Protein AF-A0A174CUR4-F1 (afdb_monomer)

Solvent-accessible surface area (backbone atoms only — not comparable to full-atom values): 11529 Å² total; per-residue (Å²): 134,81,95,64,64,69,62,65,41,79,85,44,38,68,89,47,47,47,63,55,50,36,54,51,53,52,52,51,37,71,74,36,79,90,50,56,77,90,72,57,83,62,49,79,46,78,38,72,41,74,39,31,45,38,58,68,86,40,48,37,71,34,89,87,60,47,70,48,83,43,75,80,37,32,32,22,53,50,36,72,61,50,47,52,32,23,57,33,27,45,51,31,48,59,56,48,66,75,31,66,57,51,72,88,35,43,34,48,64,39,41,32,16,47,61,65,68,51,70,76,63,74,51,92,64,92,70,50,74,67,55,49,52,50,50,52,48,52,52,49,63,67,30,69,90,35,59,66,58,51,52,53,60,43,61,33,83,78,33,37,52,83,66,52,77,64,50,35,50,55,49,42,53,37,69,47,44,16,46,37,61,37,33,43,57,46,50,60,35,50,74,73,72,50,67,83,76,76,78,78,80,126

pLDDT: mean 83.62, std 14.94, range [34.47, 97.31]

Radius of gyration: 18.02 Å; Cα contacts (8 Å, |Δi|>4): 266; chains: 1; bounding box: 58×34×45 Å

Nearest PDB structures (foldseek):
  5mal-assembly2_B  TM=4.288E-01  e=9.734E+00  Streptomyces rimosus

Mean predicted aligned error: 7.3 Å

Foldseek 3Di:
DDPDDLLQDLPDALVCVLVVVLVVVVVVCVVVVVDDPVNDQEDEAEEALQQLQADLVLEADDPVLPWDFDLAHIHHSDSVSSVSSSVRSVRNVVSQQPDCDGSRGGYHYWYWLDDVCCVPVVDPDDDDPVSVVVVVVVVCVVCVVPVVVVQVVCPPPQAEDDDASVNLVVVCNPHRNSSGGYIHVNNVCVVVVHHPPPPPPD

Organism: NCBI:txid40520

Secondary structure (DSSP, 8-state):
---S-GGG-TT--HHHHHHHHHHHHHHHHHH-TT--GGG---EEEEEE-TTTTS-GGGEEE-SSSS-EE-SS-EEETTHHHHHHHHHHHHHHHHHHHT-SEETTEEEEEEEESS-HHHHHS---S---HHHHHHHHHHHHHHHHT-HHHHHHHHT-TTTB--S-HHHHHHHHHSTTGGGS--B-HHHHHHHTT---------

Sequence (202 aa):
MLHTDITADENMTVKYIEERIDKEIQKYLLKNPFIVADDILKVIQIIDTDGAFILSSLVWQSENGKTEYFDTHIEAKNKDRLIRRNLSKRKIVYFLYNRETVAGFPYEIYYFSRNMEHVLHDKAEDLTDDEKENLAFDIADQYTDQPEKFLEYLYDDGFHVCGTYKDTWEFIMDGNHSLNRYCNVAVFFEQLGIGLEKSIEN

Structure (mmCIF, N/CA/C/O backbone):
data_AF-A0A174CUR4-F1
#
_entry.id   AF-A0A174CUR4-F1
#
loop_
_atom_site.group_PDB
_atom_site.id
_atom_site.type_symbol
_atom_site.label_atom_id
_atom_site.label_alt_id
_atom_site.label_comp_id
_atom_site.label_asym_id
_atom_site.label_entity_id
_atom_site.label_seq_id
_atom_site.pdbx_PDB_ins_code
_atom_site.Cartn_x
_atom_site.Cartn_y
_atom_site.Cartn_z
_atom_site.occupancy
_atom_site.B_iso_or_equiv
_atom_site.auth_seq_id
_atom_site.auth_comp_id
_atom_site.auth_asym_id
_atom_site.auth_atom_id
_atom_site.pdbx_PDB_model_num
ATOM 1 N N . MET A 1 1 ? 2.775 11.414 11.412 1.00 34.94 1 MET A N 1
ATOM 2 C CA . MET A 1 1 ? 2.880 11.072 9.988 1.00 34.94 1 MET A CA 1
ATOM 3 C C . MET A 1 1 ? 4.101 10.193 9.801 1.00 34.94 1 MET A C 1
ATOM 5 O O . MET A 1 1 ? 5.162 10.545 10.309 1.00 34.94 1 MET A O 1
ATOM 9 N N . LEU A 1 2 ? 3.935 9.024 9.185 1.00 41.75 2 LEU A N 1
ATOM 10 C CA . LEU A 1 2 ? 5.060 8.289 8.614 1.00 41.75 2 LEU A CA 1
ATOM 11 C C . LEU A 1 2 ? 5.359 8.915 7.259 1.00 41.75 2 LEU A C 1
ATOM 13 O O . LEU A 1 2 ? 4.454 9.030 6.446 1.00 41.75 2 LEU A O 1
ATOM 17 N N . HIS A 1 3 ? 6.611 9.288 7.020 1.00 46.06 3 HIS A N 1
ATOM 18 C CA . HIS A 1 3 ? 7.046 9.852 5.739 1.00 46.06 3 HIS A CA 1
ATOM 19 C C . HIS A 1 3 ? 7.533 8.773 4.753 1.00 46.06 3 HIS A C 1
ATOM 21 O O . HIS A 1 3 ? 8.209 9.084 3.780 1.00 46.06 3 HIS A O 1
ATOM 27 N N . THR A 1 4 ? 7.304 7.480 5.024 1.00 58.00 4 THR A N 1
ATOM 28 C CA . THR A 1 4 ? 7.845 6.393 4.190 1.00 58.00 4 THR A CA 1
ATOM 29 C C . THR A 1 4 ? 7.000 5.130 4.311 1.00 58.00 4 THR A C 1
ATOM 31 O O . THR A 1 4 ? 6.685 4.695 5.422 1.00 58.00 4 THR A O 1
ATOM 34 N N . ASP A 1 5 ? 6.682 4.517 3.170 1.00 70.56 5 ASP A N 1
ATOM 35 C CA . ASP A 1 5 ? 6.066 3.195 3.097 1.00 70.56 5 ASP A CA 1
ATOM 36 C C . ASP A 1 5 ? 6.981 2.134 3.731 1.00 70.56 5 ASP A C 1
ATOM 38 O O . ASP A 1 5 ? 8.040 1.777 3.209 1.00 70.56 5 ASP A O 1
ATOM 42 N N . ILE A 1 6 ? 6.539 1.608 4.874 1.00 78.88 6 ILE A N 1
ATOM 43 C CA . ILE A 1 6 ? 7.263 0.615 5.672 1.00 78.88 6 ILE A CA 1
ATOM 44 C C . ILE A 1 6 ? 7.515 -0.671 4.870 1.00 78.88 6 ILE A C 1
ATOM 46 O O . ILE A 1 6 ? 8.508 -1.361 5.099 1.00 78.88 6 ILE A O 1
ATOM 50 N N . THR A 1 7 ? 6.642 -0.998 3.913 1.00 69.81 7 THR A N 1
ATOM 51 C CA . THR A 1 7 ? 6.761 -2.216 3.101 1.00 69.81 7 THR A CA 1
ATOM 52 C C . THR A 1 7 ? 7.836 -2.114 2.016 1.00 69.81 7 THR A C 1
ATOM 54 O O . THR A 1 7 ? 8.252 -3.139 1.473 1.00 69.81 7 THR A O 1
ATOM 57 N N . ALA A 1 8 ? 8.321 -0.902 1.721 1.00 69.44 8 ALA A N 1
ATOM 58 C CA . ALA A 1 8 ? 9.354 -0.628 0.725 1.00 69.44 8 ALA A CA 1
ATOM 59 C C . ALA A 1 8 ? 10.781 -0.532 1.298 1.00 69.44 8 ALA A C 1
ATOM 61 O O . ALA A 1 8 ? 11.726 -0.405 0.515 1.00 69.44 8 ALA A O 1
ATOM 62 N N . ASP A 1 9 ? 10.950 -0.597 2.623 1.00 76.50 9 ASP A N 1
ATOM 63 C CA . ASP A 1 9 ? 12.259 -0.547 3.285 1.00 76.50 9 ASP A CA 1
ATOM 64 C C . ASP A 1 9 ? 13.081 -1.815 2.977 1.00 76.50 9 ASP A C 1
ATOM 66 O O . ASP A 1 9 ? 12.612 -2.947 3.108 1.00 76.50 9 ASP A O 1
ATOM 70 N N . GLU A 1 10 ? 14.334 -1.621 2.554 1.00 70.69 10 GLU A N 1
ATOM 71 C CA . GLU A 1 10 ? 15.239 -2.686 2.102 1.00 70.69 10 GLU A CA 1
ATOM 72 C C . GLU A 1 10 ? 15.549 -3.742 3.164 1.00 70.69 10 GLU A C 1
ATOM 74 O O . GLU A 1 10 ? 15.828 -4.893 2.824 1.00 70.69 10 GLU A O 1
ATOM 79 N N . ASN A 1 11 ? 15.515 -3.358 4.438 1.00 77.75 11 ASN A N 1
ATOM 80 C CA . ASN A 1 11 ? 15.776 -4.257 5.556 1.00 77.75 11 ASN A CA 1
ATOM 81 C C . ASN A 1 11 ? 14.482 -4.832 6.140 1.00 77.75 11 ASN A C 1
ATOM 83 O O . ASN A 1 11 ? 14.531 -5.709 7.012 1.00 77.75 11 ASN A O 1
ATOM 87 N N . MET A 1 12 ? 13.324 -4.361 5.672 1.00 87.31 12 MET A N 1
ATOM 88 C CA . MET A 1 12 ? 12.046 -4.877 6.119 1.00 87.31 12 MET A CA 1
ATOM 89 C C . MET A 1 12 ? 11.821 -6.270 5.560 1.00 87.31 12 MET A C 1
ATOM 91 O O . MET A 1 12 ? 12.063 -6.554 4.388 1.00 87.31 12 MET A O 1
ATOM 95 N N . THR A 1 13 ? 11.323 -7.154 6.416 1.00 88.62 13 THR A N 1
ATOM 96 C CA . THR A 1 13 ? 10.914 -8.507 6.044 1.00 88.62 13 THR A CA 1
ATOM 97 C C . THR A 1 13 ? 9.656 -8.878 6.815 1.00 88.62 13 THR A C 1
ATOM 99 O O . THR A 1 13 ? 9.307 -8.229 7.801 1.00 88.62 13 THR A O 1
ATOM 102 N N . VAL A 1 14 ? 9.025 -9.986 6.430 1.00 89.94 14 VAL A N 1
ATOM 103 C CA . VAL A 1 14 ? 7.883 -10.572 7.154 1.00 89.94 14 VAL A CA 1
ATOM 104 C C . VAL A 1 14 ? 8.180 -10.785 8.645 1.00 89.94 14 VAL A C 1
ATOM 106 O O . VAL A 1 14 ? 7.291 -10.657 9.474 1.00 89.94 14 VAL A O 1
ATOM 109 N N . LYS A 1 15 ? 9.440 -11.055 9.009 1.00 89.38 15 LYS A N 1
ATOM 110 C CA . LYS A 1 15 ? 9.841 -11.240 10.409 1.00 89.38 15 LYS A CA 1
ATOM 111 C C . LYS A 1 15 ? 9.702 -9.962 11.246 1.00 89.38 15 LYS A C 1
ATOM 113 O O . LYS A 1 15 ? 9.464 -10.059 12.442 1.00 89.38 15 LYS A O 1
ATOM 118 N N . TYR A 1 16 ? 9.905 -8.795 10.637 1.00 91.56 16 TYR A N 1
ATOM 119 C CA . TYR A 1 16 ? 10.010 -7.517 11.348 1.00 91.56 16 TYR A CA 1
ATOM 120 C C . TYR A 1 16 ? 8.811 -6.596 11.123 1.00 91.56 16 TYR A C 1
ATOM 122 O O . TYR A 1 16 ? 8.636 -5.647 11.883 1.00 91.56 16 TYR A O 1
ATOM 130 N N . ILE A 1 17 ? 7.987 -6.857 10.103 1.00 93.94 17 ILE A N 1
ATOM 131 C CA . ILE A 1 17 ? 6.909 -5.945 9.715 1.00 93.94 17 ILE A CA 1
ATOM 132 C C . ILE A 1 17 ? 5.854 -5.771 10.810 1.00 93.94 17 ILE A C 1
ATOM 134 O O . ILE A 1 17 ? 5.440 -4.650 11.074 1.00 93.94 17 ILE A O 1
ATOM 138 N N . GLU A 1 18 ? 5.473 -6.845 11.498 1.00 94.69 18 GLU A N 1
ATOM 139 C CA . GLU A 1 18 ? 4.474 -6.772 12.566 1.00 94.69 18 GLU A CA 1
ATOM 140 C C . GLU A 1 18 ? 4.980 -5.953 13.760 1.00 94.69 18 GLU A C 1
ATOM 142 O O . GLU A 1 18 ? 4.303 -5.030 14.199 1.00 94.69 18 GLU A O 1
ATOM 147 N N . GLU A 1 19 ? 6.211 -6.200 14.220 1.00 94.31 19 GLU A N 1
ATOM 148 C CA . GLU A 1 19 ? 6.848 -5.399 15.277 1.00 94.31 19 GLU A CA 1
ATOM 149 C C . GLU A 1 19 ? 6.983 -3.926 14.859 1.00 94.31 19 GLU A C 1
ATOM 151 O O . GLU A 1 19 ? 6.853 -3.001 15.662 1.00 94.31 19 GLU A O 1
ATOM 156 N N . ARG A 1 20 ? 7.265 -3.685 13.578 1.00 93.81 20 ARG A N 1
ATOM 157 C CA . ARG A 1 20 ? 7.389 -2.340 13.026 1.00 93.81 20 ARG A CA 1
ATOM 158 C C . ARG A 1 20 ? 6.045 -1.609 12.988 1.00 93.81 20 ARG A C 1
ATOM 160 O O . ARG A 1 20 ? 6.064 -0.400 13.225 1.00 93.81 20 ARG A O 1
ATOM 167 N N . ILE A 1 21 ? 4.945 -2.309 12.700 1.00 94.38 21 ILE A N 1
ATOM 168 C CA . ILE A 1 21 ? 3.569 -1.792 12.749 1.00 94.38 21 ILE A CA 1
ATOM 169 C C . ILE A 1 21 ? 3.165 -1.524 14.201 1.00 94.38 21 ILE A C 1
ATOM 171 O O . ILE A 1 21 ? 2.741 -0.410 14.502 1.00 94.38 21 ILE A O 1
ATOM 175 N N . ASP A 1 22 ? 3.400 -2.474 15.113 1.00 95.12 22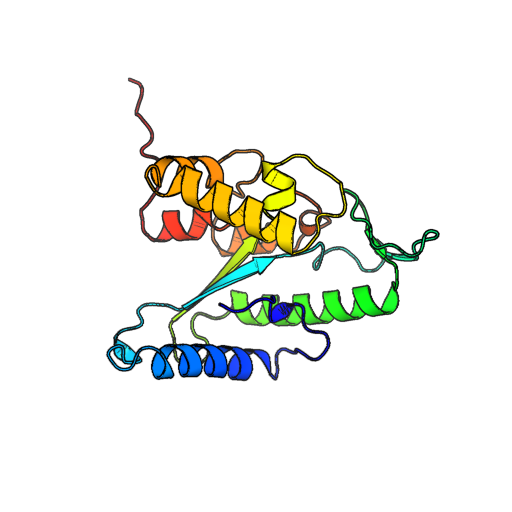 ASP A N 1
ATOM 176 C CA . ASP A 1 22 ? 3.147 -2.297 16.551 1.00 95.12 22 ASP A CA 1
ATOM 177 C C . ASP A 1 22 ? 3.828 -1.029 17.075 1.00 95.12 22 ASP A C 1
ATOM 179 O O . ASP A 1 22 ? 3.182 -0.154 17.643 1.00 95.12 22 ASP A O 1
ATOM 183 N N . LYS A 1 23 ? 5.117 -0.838 16.769 1.00 94.50 23 LYS A N 1
ATOM 184 C CA . LYS A 1 23 ? 5.854 0.372 17.166 1.00 94.50 23 LYS A CA 1
ATOM 185 C C . LYS A 1 23 ? 5.205 1.672 16.693 1.00 94.50 23 LYS A C 1
ATOM 187 O O . LYS A 1 23 ? 5.340 2.680 17.382 1.00 94.50 23 LYS A O 1
ATOM 192 N N . GLU A 1 24 ? 4.551 1.699 15.535 1.00 93.06 24 GLU A N 1
ATOM 193 C CA . GLU A 1 24 ? 3.855 2.906 15.063 1.00 93.06 24 GLU A CA 1
ATOM 194 C C . GLU A 1 24 ? 2.526 3.117 15.774 1.00 93.06 24 GLU A C 1
ATOM 196 O O . GLU A 1 24 ? 2.223 4.251 16.147 1.00 93.06 24 GLU A O 1
ATOM 201 N N . ILE A 1 25 ? 1.793 2.040 16.054 1.00 93.62 25 ILE A N 1
ATOM 202 C CA . ILE A 1 25 ? 0.575 2.094 16.866 1.00 93.62 25 ILE A CA 1
ATOM 203 C C . ILE A 1 25 ? 0.913 2.596 18.276 1.00 93.62 25 ILE A C 1
ATOM 205 O O . ILE A 1 25 ? 0.312 3.560 18.749 1.00 93.62 25 ILE A O 1
ATOM 209 N N . GLN A 1 26 ? 1.954 2.050 18.914 1.00 94.31 26 GLN A N 1
ATOM 210 C CA . GLN A 1 26 ? 2.404 2.504 20.233 1.00 94.31 26 GLN A CA 1
ATOM 211 C C . GLN A 1 26 ? 2.842 3.975 20.219 1.00 94.31 26 GLN A C 1
ATOM 213 O O . GLN A 1 26 ? 2.501 4.735 21.123 1.00 94.31 26 GLN A O 1
ATOM 218 N N . LYS A 1 27 ? 3.562 4.426 19.181 1.00 93.81 27 LYS A N 1
ATOM 219 C CA . LYS A 1 27 ? 3.913 5.850 19.031 1.00 93.81 27 LYS A CA 1
ATOM 220 C C . LYS A 1 27 ? 2.677 6.740 18.905 1.00 93.81 27 LYS A C 1
ATOM 222 O O . LYS A 1 27 ? 2.694 7.851 19.434 1.00 93.81 27 LYS A O 1
ATOM 227 N N . TYR A 1 28 ? 1.645 6.294 18.189 1.00 92.56 28 TYR A N 1
ATOM 228 C CA . TYR A 1 28 ? 0.388 7.028 18.067 1.00 92.56 28 TYR A CA 1
ATOM 229 C C . TYR A 1 28 ? -0.322 7.138 19.421 1.00 92.56 28 TYR A C 1
ATOM 231 O O . TYR A 1 28 ? -0.662 8.248 19.825 1.00 92.56 28 TYR A O 1
ATOM 239 N N . LEU A 1 29 ? -0.461 6.031 20.155 1.00 93.50 29 LEU A N 1
ATOM 240 C CA . LEU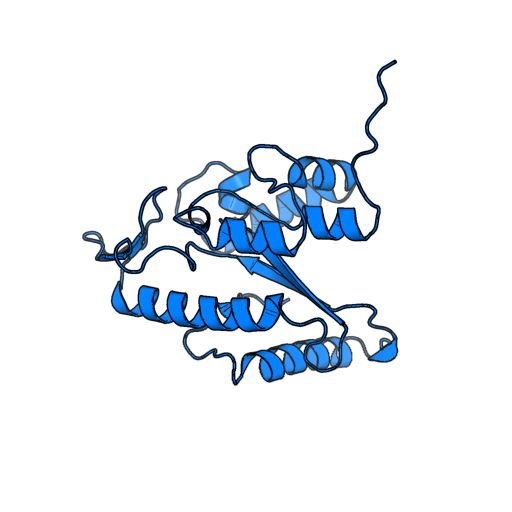 A 1 29 ? -1.074 6.010 21.489 1.00 93.50 29 LEU A CA 1
ATOM 241 C C . LEU A 1 29 ? -0.306 6.893 22.487 1.00 93.50 29 LEU A C 1
ATOM 243 O O . LEU A 1 29 ? -0.903 7.691 23.203 1.00 93.50 29 LEU A O 1
ATOM 247 N N . LEU A 1 30 ? 1.031 6.849 22.474 1.00 94.12 30 LEU A N 1
ATOM 248 C CA . LEU A 1 30 ? 1.867 7.712 23.322 1.00 94.12 30 LEU A CA 1
ATOM 249 C C . LEU A 1 30 ? 1.674 9.209 23.037 1.00 94.12 30 LEU A C 1
ATOM 251 O O . LEU A 1 30 ? 1.777 10.027 23.949 1.00 94.12 30 LEU A O 1
ATOM 255 N N . LYS A 1 31 ? 1.418 9.580 21.777 1.00 94.38 31 LYS A N 1
ATOM 256 C CA . LYS A 1 31 ? 1.141 10.971 21.385 1.00 94.38 31 LYS A CA 1
ATOM 257 C C . LYS A 1 31 ? -0.291 11.403 21.705 1.00 94.38 31 LYS A C 1
ATOM 259 O O . LYS A 1 31 ? -0.532 12.600 21.822 1.00 94.38 31 LYS A O 1
ATOM 264 N N . ASN A 1 32 ? -1.210 10.452 21.858 1.00 93.12 32 ASN A N 1
ATOM 265 C CA . ASN A 1 32 ? -2.631 10.683 22.089 1.00 93.12 32 ASN A CA 1
ATOM 266 C C . ASN A 1 32 ? -3.073 9.967 23.379 1.00 93.12 32 ASN A C 1
ATOM 268 O O . ASN A 1 32 ? -3.808 8.987 23.309 1.00 93.12 32 ASN A O 1
ATOM 272 N N . PRO A 1 33 ? -2.660 10.451 24.567 1.00 90.31 33 PRO A N 1
ATOM 273 C CA . PRO A 1 33 ? -2.836 9.736 25.839 1.00 90.31 33 PRO A CA 1
ATOM 274 C C . PRO A 1 33 ? -4.300 9.538 26.271 1.00 90.31 33 PRO A C 1
ATOM 276 O O . PRO A 1 33 ? -4.555 8.849 27.254 1.00 90.31 33 PRO A O 1
ATOM 279 N N . PHE A 1 34 ? -5.253 10.159 25.573 1.00 94.38 34 PHE A N 1
ATOM 280 C CA . PHE A 1 34 ? -6.691 10.007 25.802 1.00 94.38 34 PHE A CA 1
ATOM 281 C C . PHE A 1 34 ? -7.316 8.846 25.016 1.00 94.38 34 PHE A C 1
ATOM 283 O O . PHE A 1 34 ? -8.487 8.559 25.229 1.00 94.38 34 PHE A O 1
ATOM 290 N N . ILE A 1 35 ? -6.561 8.225 24.107 1.00 92.69 35 ILE A N 1
ATOM 291 C CA . ILE A 1 35 ? -6.978 7.076 23.301 1.00 92.69 35 ILE A CA 1
ATOM 292 C C . ILE A 1 35 ? -6.252 5.849 23.854 1.00 92.69 35 ILE A C 1
ATOM 294 O O . ILE A 1 35 ? -5.026 5.863 23.985 1.00 92.69 35 ILE A O 1
ATOM 298 N N . VAL A 1 36 ? -6.989 4.789 24.174 1.00 92.75 36 VAL A N 1
ATOM 299 C CA . VAL A 1 36 ? -6.425 3.485 24.550 1.00 92.75 36 VAL A CA 1
ATOM 300 C C . VAL A 1 36 ? -6.552 2.480 23.406 1.00 92.75 36 VAL A C 1
ATOM 302 O O . VAL A 1 36 ? -7.250 2.717 22.425 1.00 92.75 36 VAL A O 1
ATOM 305 N N . ALA A 1 37 ? -5.861 1.341 23.512 1.00 91.81 37 ALA A N 1
ATOM 306 C CA . ALA A 1 37 ? -5.889 0.306 22.475 1.00 91.81 37 ALA A CA 1
ATOM 307 C C . ALA A 1 37 ? -7.319 -0.168 22.151 1.00 91.81 37 ALA A C 1
ATOM 309 O O . ALA A 1 37 ? -7.651 -0.323 20.981 1.00 91.81 37 ALA A O 1
ATOM 310 N N . ASP A 1 38 ? -8.171 -0.311 23.170 1.00 94.06 38 ASP A N 1
ATOM 311 C CA . ASP A 1 38 ? -9.563 -0.751 23.012 1.00 94.06 38 ASP A CA 1
ATOM 312 C C . ASP A 1 38 ? -10.453 0.280 22.289 1.00 94.06 38 ASP A C 1
ATOM 314 O O . ASP A 1 38 ? -11.523 -0.076 21.799 1.00 94.06 38 ASP A O 1
ATOM 318 N N . ASP A 1 39 ? -10.013 1.540 22.175 1.00 94.50 39 ASP A N 1
ATOM 319 C CA . ASP A 1 39 ? -10.716 2.568 21.397 1.00 94.50 39 ASP A CA 1
ATOM 320 C C . ASP A 1 39 ? -10.425 2.451 19.887 1.00 94.50 39 ASP A C 1
ATOM 322 O O . ASP A 1 39 ? -11.101 3.076 19.065 1.00 94.50 39 ASP A O 1
ATOM 326 N N . ILE A 1 40 ? -9.411 1.670 19.491 1.00 93.44 40 ILE A N 1
ATOM 327 C CA . ILE A 1 40 ? -9.030 1.484 18.088 1.00 93.44 40 ILE A CA 1
ATOM 328 C C . ILE A 1 40 ? -9.886 0.376 17.474 1.00 93.44 40 ILE A C 1
ATOM 330 O O . ILE A 1 40 ? -9.668 -0.810 17.707 1.00 93.44 40 ILE A O 1
ATOM 334 N N . LEU A 1 41 ? -10.816 0.768 16.603 1.00 93.88 41 LEU A N 1
ATOM 335 C CA . LEU A 1 41 ? -11.667 -0.174 15.873 1.00 93.88 41 LEU A CA 1
ATOM 336 C C . LEU A 1 41 ? -10.876 -1.065 14.898 1.00 93.88 41 LEU A C 1
ATOM 338 O O . LEU A 1 41 ? -11.122 -2.268 14.815 1.00 93.88 41 LEU A O 1
ATOM 342 N N . LYS A 1 42 ? -9.978 -0.467 14.108 1.00 93.56 42 LYS A N 1
ATOM 343 C CA . LYS A 1 42 ? -9.215 -1.145 13.051 1.00 93.56 42 LYS A CA 1
ATOM 344 C C . LYS A 1 42 ? -8.011 -0.300 12.640 1.00 93.56 42 LYS A C 1
ATOM 346 O O . LYS A 1 42 ? -8.084 0.928 12.636 1.00 93.56 42 LYS A O 1
ATOM 351 N N . VAL A 1 43 ? -6.925 -0.958 12.253 1.00 95.12 43 VAL A N 1
ATOM 352 C CA . VAL A 1 43 ? -5.753 -0.335 11.635 1.00 95.12 43 VAL A CA 1
ATOM 353 C C . VAL A 1 43 ? -5.823 -0.540 10.125 1.00 95.12 43 VAL A C 1
ATOM 355 O O . VAL A 1 43 ? -5.826 -1.671 9.646 1.00 95.12 43 VAL A O 1
ATOM 358 N N . ILE A 1 44 ? -5.861 0.563 9.380 1.00 94.25 44 ILE A N 1
ATOM 359 C CA . ILE A 1 44 ? -5.811 0.559 7.917 1.00 94.25 44 ILE A CA 1
ATOM 360 C C . ILE A 1 44 ? -4.426 1.020 7.478 1.00 94.25 44 ILE A C 1
ATOM 362 O O . ILE A 1 44 ? -4.003 2.126 7.818 1.00 94.25 44 ILE A O 1
ATOM 366 N N . GLN A 1 45 ? -3.722 0.190 6.712 1.00 93.12 45 GLN A N 1
ATOM 367 C CA . GLN A 1 45 ? -2.482 0.583 6.050 1.00 93.12 45 GLN A CA 1
ATOM 368 C C . GLN A 1 45 ? -2.744 0.813 4.562 1.00 93.12 45 GLN A C 1
ATOM 370 O O . GLN A 1 45 ? -3.277 -0.054 3.879 1.00 93.12 45 GLN A O 1
ATOM 375 N N . ILE A 1 46 ? -2.320 1.957 4.039 1.00 90.56 46 ILE A N 1
ATOM 376 C CA . ILE A 1 46 ? -2.326 2.234 2.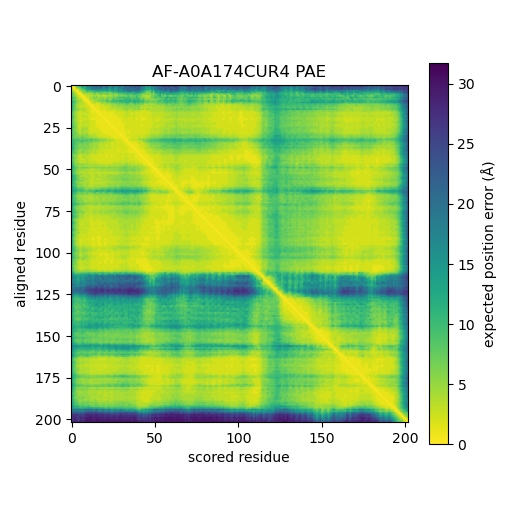602 1.00 90.56 46 ILE A CA 1
ATOM 377 C C . ILE A 1 46 ? -0.874 2.235 2.126 1.00 90.56 46 ILE A C 1
ATOM 379 O O . ILE A 1 46 ? -0.017 2.827 2.786 1.00 90.56 46 ILE A O 1
ATOM 383 N N . ILE A 1 47 ? -0.590 1.541 1.025 1.00 89.88 47 ILE A N 1
ATOM 384 C CA . ILE A 1 47 ? 0.752 1.460 0.438 1.00 89.88 47 ILE A CA 1
ATOM 385 C C . ILE A 1 47 ? 0.749 1.863 -1.029 1.00 89.88 47 ILE A C 1
ATOM 387 O O . ILE A 1 47 ? -0.237 1.662 -1.733 1.00 89.88 47 ILE A O 1
ATOM 391 N N . ASP A 1 48 ? 1.894 2.315 -1.522 1.00 87.00 48 ASP A N 1
ATOM 392 C CA . ASP A 1 48 ? 2.144 2.298 -2.957 1.00 87.00 48 ASP A CA 1
ATOM 393 C C . ASP A 1 48 ? 2.520 0.880 -3.397 1.00 87.00 48 ASP A C 1
ATOM 395 O O . ASP A 1 48 ? 3.138 0.142 -2.629 1.00 87.00 48 ASP A O 1
ATOM 399 N N . THR A 1 49 ? 2.204 0.448 -4.619 1.00 86.81 49 THR A N 1
ATOM 400 C CA . THR A 1 49 ? 2.775 -0.810 -5.135 1.00 86.81 49 THR A CA 1
ATOM 401 C C . THR A 1 49 ? 4.114 -0.580 -5.823 1.00 86.81 49 THR A C 1
ATOM 403 O O . THR A 1 49 ? 5.001 -1.417 -5.682 1.00 86.81 49 THR A O 1
ATOM 406 N N . ASP A 1 50 ? 4.306 0.550 -6.510 1.00 81.81 50 ASP A N 1
ATOM 407 C CA . ASP A 1 50 ? 5.538 0.930 -7.221 1.00 81.81 50 ASP A CA 1
ATOM 408 C C . ASP A 1 50 ? 6.087 -0.178 -8.136 1.00 81.81 50 ASP A C 1
ATOM 410 O O . ASP A 1 50 ? 7.278 -0.517 -8.089 1.00 81.81 50 ASP A O 1
ATOM 414 N N . GLY A 1 51 ? 5.214 -0.852 -8.889 1.00 87.25 51 GLY A N 1
ATOM 415 C CA . GLY A 1 51 ? 5.621 -1.980 -9.728 1.00 87.25 51 GLY A CA 1
ATOM 416 C C . GLY A 1 51 ? 6.209 -3.152 -8.940 1.00 87.25 51 GLY A C 1
ATOM 417 O O . GLY A 1 51 ? 6.927 -3.986 -9.501 1.00 87.25 51 GLY A O 1
ATOM 418 N N . ALA A 1 52 ? 5.944 -3.244 -7.631 1.00 91.69 52 ALA A N 1
ATOM 419 C CA . ALA A 1 52 ? 6.543 -4.262 -6.785 1.00 91.69 52 ALA A CA 1
ATOM 420 C C . ALA A 1 52 ? 6.173 -5.673 -7.210 1.00 91.69 52 ALA A C 1
ATOM 422 O O . ALA A 1 52 ? 6.921 -6.563 -6.824 1.00 91.69 52 ALA A O 1
ATOM 423 N N . PHE A 1 53 ? 5.116 -5.894 -8.000 1.00 93.81 53 PHE A N 1
ATOM 424 C CA . PHE A 1 53 ? 4.602 -7.218 -8.363 1.00 93.81 53 PHE A CA 1
ATOM 425 C C . PHE A 1 53 ? 5.028 -7.724 -9.748 1.00 93.81 53 PHE A C 1
ATOM 427 O O . PHE A 1 53 ? 4.912 -8.920 -10.002 1.00 93.81 53 PHE A O 1
ATOM 434 N N . ILE A 1 54 ? 5.650 -6.899 -10.597 1.00 94.06 54 ILE A N 1
ATOM 435 C CA . ILE A 1 54 ? 6.045 -7.320 -11.956 1.00 94.06 54 ILE A CA 1
ATOM 436 C C . ILE A 1 54 ? 7.077 -8.444 -11.985 1.00 94.06 54 ILE A C 1
ATOM 438 O O . ILE A 1 54 ? 7.848 -8.625 -11.050 1.00 94.06 54 ILE A O 1
ATOM 442 N N . LEU A 1 55 ? 7.216 -9.188 -13.072 1.00 94.44 55 LEU A N 1
ATOM 443 C CA . LEU A 1 55 ? 8.302 -10.172 -13.153 1.00 94.44 55 LEU A CA 1
ATOM 444 C C . LEU A 1 55 ? 9.683 -9.497 -13.075 1.00 94.44 55 LEU A C 1
ATOM 446 O O . LEU A 1 55 ? 9.923 -8.477 -13.711 1.00 94.44 55 LEU A O 1
ATOM 450 N N . SER A 1 56 ? 10.632 -10.085 -12.335 1.00 95.00 56 SER A N 1
ATOM 451 C CA . SER A 1 56 ? 11.996 -9.532 -12.217 1.00 95.00 56 SER A CA 1
ATOM 452 C C . SER A 1 56 ? 12.731 -9.444 -13.563 1.00 95.00 56 SER A C 1
ATOM 454 O O . SER A 1 56 ? 13.661 -8.655 -13.704 1.00 95.00 56 SER A O 1
ATOM 456 N N . SER A 1 57 ? 12.306 -10.226 -14.561 1.00 95.31 57 SER A N 1
ATOM 457 C CA . SER A 1 57 ? 12.779 -10.147 -15.950 1.00 95.31 57 SER A CA 1
ATOM 458 C C . SER A 1 57 ? 12.372 -8.853 -16.666 1.00 95.31 57 SER A C 1
ATOM 460 O O . SER A 1 57 ? 13.011 -8.480 -17.645 1.00 95.31 57 SER A O 1
ATOM 462 N N . LEU A 1 58 ? 11.339 -8.168 -16.172 1.00 95.44 58 LEU A N 1
ATOM 463 C CA . LEU A 1 58 ? 10.859 -6.871 -16.657 1.00 95.44 58 LEU A CA 1
ATOM 464 C C . LEU A 1 58 ? 11.507 -5.699 -15.900 1.00 95.44 58 LEU A C 1
ATOM 466 O O . LEU A 1 58 ? 11.077 -4.561 -16.040 1.00 95.44 58 LEU A O 1
ATOM 470 N N . VAL A 1 59 ? 12.533 -5.967 -15.083 1.00 95.94 59 VAL A N 1
ATOM 471 C CA . VAL A 1 59 ? 13.373 -4.929 -14.478 1.00 95.94 59 VAL A CA 1
ATOM 472 C C . VAL A 1 59 ? 14.703 -4.879 -15.220 1.00 95.94 59 VAL A C 1
ATOM 474 O O . VAL A 1 59 ? 15.503 -5.825 -15.184 1.00 95.94 59 VAL A O 1
ATOM 477 N N . TRP A 1 60 ? 14.941 -3.772 -15.907 1.00 96.31 60 TRP A N 1
ATOM 478 C CA . TRP A 1 60 ? 16.121 -3.531 -16.728 1.00 96.31 60 TRP A CA 1
ATOM 479 C C . TRP A 1 60 ? 17.061 -2.551 -16.034 1.00 96.31 60 TRP A C 1
ATOM 481 O O . TRP A 1 60 ? 16.674 -1.834 -15.116 1.00 96.31 60 TRP A O 1
ATOM 491 N N . GLN A 1 61 ? 18.335 -2.581 -16.412 1.00 97.31 61 GLN A N 1
ATOM 492 C CA . GLN A 1 61 ? 19.307 -1.617 -15.910 1.00 97.31 61 GLN A CA 1
ATOM 493 C C . GLN A 1 61 ? 19.194 -0.357 -16.767 1.00 97.31 61 GLN A C 1
ATOM 495 O O . GLN A 1 61 ? 19.338 -0.449 -17.980 1.00 97.31 61 GLN A O 1
ATOM 500 N N . SER A 1 62 ? 18.953 0.787 -16.133 1.00 95.12 62 SER A N 1
ATOM 501 C CA . SER A 1 62 ? 18.889 2.074 -16.825 1.00 95.12 62 SER A CA 1
ATOM 502 C C . SER A 1 62 ? 20.260 2.474 -17.381 1.00 95.12 62 SER A C 1
ATOM 504 O O . SER A 1 62 ? 21.287 2.288 -16.713 1.00 95.12 62 SER A O 1
ATOM 506 N N . GLU A 1 63 ? 20.253 3.065 -18.579 1.00 92.69 63 GLU A N 1
ATOM 507 C CA . GLU A 1 63 ? 21.431 3.647 -19.234 1.00 92.69 63 GLU A CA 1
ATOM 508 C C . GLU A 1 63 ? 21.736 5.072 -18.740 1.00 92.69 63 GLU A C 1
ATOM 510 O O . GLU A 1 63 ? 22.898 5.471 -18.660 1.00 92.69 63 GLU A O 1
ATOM 515 N N . ASN A 1 64 ? 20.703 5.835 -18.366 1.00 89.06 64 ASN A N 1
ATOM 516 C CA . ASN A 1 64 ? 20.811 7.232 -17.925 1.00 89.06 64 ASN A CA 1
ATOM 517 C C . ASN A 1 64 ? 21.031 7.380 -16.406 1.00 89.06 64 ASN A C 1
ATOM 519 O O . ASN A 1 64 ? 21.224 8.488 -15.900 1.00 89.06 64 ASN A O 1
ATOM 523 N N . GLY A 1 65 ? 21.021 6.267 -15.666 1.00 87.00 65 GLY A N 1
ATOM 524 C CA . GLY A 1 65 ? 21.229 6.243 -14.222 1.00 87.00 65 GLY A CA 1
ATOM 525 C C . GLY A 1 65 ? 20.033 6.740 -13.402 1.00 87.00 65 GLY A C 1
ATOM 526 O O . GLY A 1 65 ? 20.210 7.031 -12.213 1.00 87.00 65 GLY A O 1
ATOM 527 N N . LYS A 1 66 ? 18.838 6.828 -13.997 1.00 84.88 66 LYS A N 1
ATOM 528 C CA . LYS A 1 66 ? 17.561 7.101 -13.322 1.00 84.88 66 LYS A CA 1
ATOM 529 C C . LYS A 1 66 ? 16.710 5.835 -13.209 1.00 84.88 66 LYS A C 1
ATOM 531 O O . LYS A 1 66 ? 17.015 4.813 -13.815 1.00 84.88 66 LYS A O 1
ATOM 536 N N . THR A 1 67 ? 15.689 5.877 -12.354 1.00 85.19 67 THR A N 1
ATOM 537 C CA . THR A 1 67 ? 14.669 4.824 -12.308 1.00 85.19 67 THR A CA 1
ATOM 538 C C . THR A 1 67 ? 13.406 5.352 -12.971 1.00 85.19 67 THR A C 1
ATOM 540 O O . THR A 1 67 ? 12.846 6.327 -12.483 1.00 85.19 67 THR A O 1
ATOM 543 N N . GLU A 1 68 ? 12.964 4.706 -14.043 1.00 84.69 68 GLU A N 1
ATOM 544 C CA . GLU A 1 68 ? 11.818 5.102 -14.859 1.00 84.69 68 GLU A CA 1
ATOM 545 C C . GLU A 1 68 ? 10.841 3.930 -14.986 1.00 84.69 68 GLU A C 1
ATOM 547 O O . GLU A 1 68 ? 11.235 2.775 -15.171 1.00 84.69 68 GLU A O 1
ATOM 552 N N . TYR A 1 69 ? 9.552 4.233 -14.850 1.00 86.00 69 TYR A N 1
ATOM 553 C CA . TYR A 1 69 ? 8.475 3.250 -14.859 1.00 86.00 69 TYR A CA 1
ATOM 554 C C . TYR A 1 69 ? 7.703 3.367 -16.169 1.00 86.00 69 TYR A C 1
ATOM 556 O O . TYR A 1 69 ? 7.104 4.403 -16.453 1.00 86.00 69 TYR A O 1
ATOM 564 N N . PHE A 1 70 ? 7.693 2.287 -16.939 1.00 86.06 70 PHE A N 1
ATOM 565 C CA . PHE A 1 70 ? 6.931 2.162 -18.174 1.00 86.06 70 PHE A CA 1
ATOM 566 C C . PHE A 1 70 ? 5.750 1.222 -17.945 1.00 86.06 70 PHE A C 1
ATOM 568 O O . PHE A 1 70 ? 5.695 0.511 -16.947 1.00 86.06 70 PHE A O 1
ATOM 575 N N . ASP A 1 71 ? 4.818 1.151 -18.889 1.00 83.69 71 ASP A N 1
ATOM 576 C CA . ASP A 1 71 ? 3.628 0.301 -18.729 1.00 83.69 71 ASP A CA 1
ATOM 577 C C . ASP A 1 71 ? 3.957 -1.202 -18.809 1.00 83.69 71 ASP A C 1
ATOM 579 O O . ASP A 1 71 ? 3.178 -2.061 -18.402 1.00 83.69 71 ASP A O 1
ATOM 583 N N . THR A 1 72 ? 5.138 -1.550 -19.327 1.00 87.38 72 THR A N 1
ATOM 584 C CA . THR A 1 72 ? 5.558 -2.943 -19.563 1.00 87.38 72 THR A CA 1
ATOM 585 C C . THR A 1 72 ? 6.786 -3.371 -18.767 1.00 87.38 72 THR A C 1
ATOM 587 O O . THR A 1 72 ? 7.031 -4.571 -18.637 1.00 87.38 72 THR A O 1
ATOM 590 N N . HIS A 1 73 ? 7.572 -2.428 -18.248 1.00 92.69 73 HIS A N 1
ATOM 591 C CA . HIS A 1 73 ? 8.843 -2.703 -17.585 1.00 92.69 73 HIS A CA 1
ATOM 592 C C . HIS A 1 73 ? 9.275 -1.529 -16.697 1.00 92.69 73 HIS A C 1
ATOM 594 O O . HIS A 1 73 ? 8.684 -0.451 -16.729 1.00 92.69 73 HIS A O 1
ATOM 600 N N . ILE A 1 74 ? 10.323 -1.743 -15.903 1.00 91.62 74 ILE A N 1
ATOM 601 C CA . ILE A 1 74 ? 10.989 -0.687 -15.135 1.00 91.62 74 ILE A CA 1
ATOM 602 C C . ILE A 1 74 ? 12.446 -0.642 -15.566 1.00 91.62 74 ILE A C 1
ATOM 604 O O . ILE A 1 74 ? 13.143 -1.657 -15.490 1.00 91.62 74 ILE A O 1
ATOM 608 N N . GLU A 1 75 ? 12.928 0.531 -15.947 1.00 93.00 75 GLU A N 1
ATOM 609 C CA . GLU A 1 75 ? 14.358 0.782 -16.071 1.00 93.00 75 GLU A CA 1
ATOM 610 C C . GLU A 1 75 ? 14.862 1.310 -14.736 1.00 93.00 75 GLU A C 1
ATOM 612 O O . GLU A 1 75 ? 14.408 2.335 -14.253 1.00 93.00 75 GLU A O 1
ATOM 617 N N . ALA A 1 76 ? 15.763 0.589 -14.080 1.00 92.50 76 ALA A N 1
ATOM 618 C CA . ALA A 1 76 ? 16.195 0.896 -12.726 1.00 92.50 76 ALA A CA 1
ATOM 619 C C . ALA A 1 76 ? 17.630 1.410 -12.708 1.00 92.50 76 ALA A C 1
ATOM 621 O O . ALA A 1 76 ? 18.531 0.766 -13.249 1.00 92.50 76 ALA A O 1
ATOM 622 N N . LYS A 1 77 ? 17.879 2.487 -11.952 1.00 92.44 77 LYS A N 1
ATOM 623 C CA . LYS A 1 77 ? 19.242 2.960 -11.654 1.00 92.44 77 LYS A CA 1
ATOM 624 C C . LYS A 1 77 ? 20.114 1.849 -11.067 1.00 92.44 77 LYS A C 1
ATOM 626 O O . LYS A 1 77 ? 21.304 1.764 -11.355 1.00 92.44 77 LYS A O 1
ATOM 631 N N . ASN A 1 78 ? 19.526 1.011 -10.216 1.00 94.25 78 ASN A N 1
ATOM 632 C CA . ASN A 1 78 ? 20.168 -0.173 -9.663 1.00 94.25 78 ASN A CA 1
ATOM 633 C C . ASN A 1 78 ? 19.188 -1.347 -9.732 1.00 94.25 78 ASN A C 1
ATOM 635 O O . ASN A 1 78 ? 18.335 -1.506 -8.852 1.00 94.25 78 ASN A O 1
ATOM 639 N N . LYS A 1 79 ? 19.321 -2.151 -10.791 1.00 95.12 79 LYS A N 1
ATOM 640 C CA . LYS A 1 79 ? 18.455 -3.301 -11.073 1.00 95.12 79 LYS A CA 1
ATOM 641 C C . LYS A 1 79 ? 18.382 -4.285 -9.905 1.00 95.12 79 LYS A C 1
ATOM 643 O O . LYS A 1 79 ? 17.291 -4.605 -9.438 1.00 95.12 79 LYS A O 1
ATOM 648 N N . ASP A 1 80 ? 19.525 -4.737 -9.396 1.00 95.25 80 ASP A N 1
ATOM 649 C CA . ASP A 1 80 ? 19.565 -5.778 -8.360 1.00 95.25 80 ASP A CA 1
ATOM 650 C C . ASP A 1 80 ? 19.002 -5.291 -7.023 1.00 95.25 80 ASP A C 1
ATOM 652 O O . ASP A 1 80 ? 18.387 -6.051 -6.270 1.00 95.25 80 ASP A O 1
ATOM 656 N N . ARG A 1 81 ? 19.197 -4.007 -6.706 1.00 93.44 81 ARG A N 1
ATOM 657 C CA . ARG A 1 81 ? 18.579 -3.373 -5.539 1.00 93.44 81 ARG A CA 1
ATOM 658 C C . ARG A 1 81 ? 17.060 -3.318 -5.688 1.00 93.44 81 ARG A C 1
ATOM 660 O O . ARG A 1 81 ? 16.366 -3.734 -4.762 1.00 93.44 81 ARG A O 1
ATOM 667 N N . LEU A 1 82 ? 16.545 -2.873 -6.838 1.00 92.38 82 LEU A N 1
ATOM 668 C CA . LEU A 1 82 ? 15.100 -2.797 -7.064 1.00 92.38 82 LEU A CA 1
ATOM 669 C C . LEU A 1 82 ? 14.446 -4.185 -7.038 1.00 92.38 82 LEU A C 1
ATOM 671 O O . LEU A 1 82 ? 13.422 -4.364 -6.384 1.00 92.38 82 LEU A O 1
ATOM 675 N N . ILE A 1 83 ? 15.065 -5.189 -7.668 1.00 94.62 83 ILE A N 1
ATOM 676 C CA . ILE A 1 83 ? 14.571 -6.573 -7.636 1.00 94.62 83 ILE A CA 1
ATOM 677 C C . ILE A 1 83 ? 14.496 -7.090 -6.195 1.00 94.62 83 ILE A C 1
ATOM 679 O O . ILE A 1 83 ? 13.465 -7.635 -5.799 1.00 94.62 83 ILE A O 1
ATOM 683 N N . ARG A 1 84 ? 15.546 -6.899 -5.383 1.00 93.19 84 ARG A N 1
ATOM 684 C CA . ARG A 1 84 ? 15.541 -7.330 -3.972 1.00 93.19 84 ARG A CA 1
ATOM 685 C C . ARG A 1 84 ? 14.440 -6.647 -3.165 1.00 93.19 84 ARG A C 1
ATOM 687 O O . ARG A 1 84 ? 13.709 -7.335 -2.453 1.00 93.19 84 ARG A O 1
ATOM 694 N N . ARG A 1 85 ? 14.282 -5.330 -3.324 1.00 91.69 85 ARG A N 1
ATOM 695 C CA . ARG A 1 85 ? 13.202 -4.557 -2.696 1.00 91.69 85 ARG A CA 1
ATOM 696 C C . ARG A 1 85 ? 11.831 -5.097 -3.101 1.00 91.69 85 ARG A C 1
ATOM 698 O O . ARG A 1 85 ? 11.020 -5.386 -2.229 1.00 91.69 85 ARG A O 1
ATOM 705 N N . ASN A 1 86 ? 11.591 -5.316 -4.393 1.00 93.12 86 ASN A N 1
ATOM 706 C CA . ASN A 1 86 ? 10.314 -5.823 -4.904 1.00 93.12 86 ASN A CA 1
ATOM 707 C C . ASN A 1 86 ? 9.998 -7.236 -4.393 1.00 93.12 86 ASN A C 1
ATOM 709 O O . ASN A 1 86 ? 8.860 -7.516 -4.021 1.00 93.12 86 ASN A O 1
ATOM 713 N N . LEU A 1 87 ? 10.997 -8.119 -4.314 1.00 93.31 87 LEU A N 1
ATOM 714 C CA . LEU A 1 87 ? 10.830 -9.454 -3.733 1.00 93.31 87 LEU A CA 1
ATOM 715 C C . LEU A 1 87 ? 10.508 -9.399 -2.235 1.00 93.31 87 LEU A C 1
ATOM 717 O O . LEU A 1 87 ? 9.712 -10.210 -1.761 1.00 93.31 87 LEU A O 1
ATOM 721 N N . SER A 1 88 ? 11.116 -8.473 -1.487 1.00 93.06 88 SER A N 1
ATOM 722 C CA . SER A 1 88 ? 10.807 -8.302 -0.064 1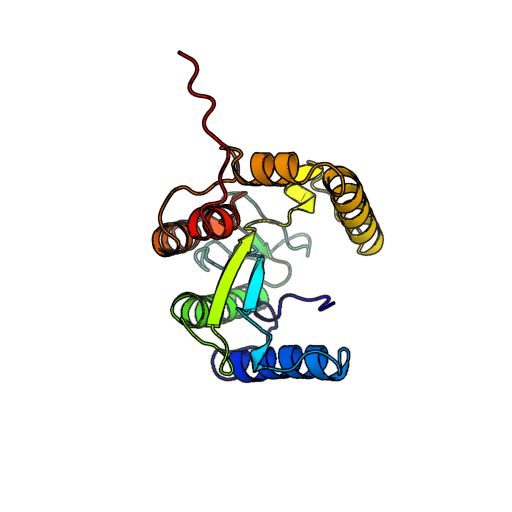.00 93.06 88 SER A CA 1
ATOM 723 C C . SER A 1 88 ? 9.400 -7.741 0.139 1.00 93.06 88 SER A C 1
ATOM 725 O O . SER A 1 88 ? 8.593 -8.352 0.844 1.00 93.06 88 SER A O 1
ATOM 727 N N . LYS A 1 89 ? 9.070 -6.650 -0.565 1.00 93.06 89 LYS A N 1
ATOM 728 C CA . LYS A 1 89 ? 7.758 -5.995 -0.526 1.00 93.06 89 LYS A CA 1
ATOM 729 C C . LYS A 1 89 ? 6.637 -6.969 -0.873 1.00 93.06 89 LYS A C 1
ATOM 731 O O . LYS A 1 89 ? 5.693 -7.089 -0.105 1.00 93.06 89 LYS A O 1
ATOM 736 N N . ARG A 1 90 ? 6.791 -7.778 -1.930 1.00 93.88 90 ARG A N 1
ATOM 737 C CA . ARG A 1 90 ? 5.841 -8.858 -2.267 1.00 93.88 90 ARG A CA 1
ATOM 738 C C . ARG A 1 90 ? 5.566 -9.797 -1.106 1.00 93.88 90 ARG A C 1
ATOM 740 O O . ARG A 1 90 ? 4.413 -10.080 -0.814 1.00 93.88 90 ARG A O 1
ATOM 747 N N . LYS A 1 91 ? 6.617 -10.295 -0.452 1.00 94.69 91 LYS A N 1
ATOM 748 C CA . LYS A 1 91 ? 6.473 -11.239 0.666 1.00 94.69 91 LYS A CA 1
ATOM 749 C C . LYS A 1 91 ? 5.775 -10.593 1.855 1.00 94.69 91 LYS A C 1
ATOM 751 O O . LYS A 1 91 ? 4.942 -11.237 2.482 1.00 94.69 91 LYS A O 1
ATOM 756 N N . ILE A 1 92 ? 6.117 -9.340 2.154 1.00 95.44 92 ILE A N 1
ATOM 757 C CA . ILE A 1 92 ? 5.486 -8.560 3.220 1.00 95.44 92 ILE A CA 1
ATOM 758 C C . ILE A 1 92 ? 4.008 -8.343 2.918 1.00 95.44 92 ILE A C 1
ATOM 760 O O . ILE A 1 92 ? 3.172 -8.672 3.749 1.00 95.44 92 ILE A O 1
ATOM 764 N N . VAL A 1 93 ? 3.680 -7.842 1.728 1.00 95.50 93 VAL A N 1
ATOM 765 C CA . VAL A 1 93 ? 2.292 -7.576 1.350 1.00 95.50 93 VAL A CA 1
ATOM 766 C C . VAL A 1 93 ? 1.491 -8.869 1.333 1.00 95.50 93 VAL A C 1
ATOM 768 O O . VAL A 1 93 ? 0.427 -8.908 1.935 1.00 95.50 93 VAL A O 1
ATOM 771 N N . TYR A 1 94 ? 2.035 -9.952 0.763 1.00 95.06 94 TYR A N 1
ATOM 772 C CA . TYR A 1 94 ? 1.389 -11.267 0.786 1.00 95.06 94 TYR A CA 1
ATOM 773 C C . TYR A 1 94 ? 1.107 -11.758 2.208 1.00 95.06 94 TYR A C 1
ATOM 775 O O . TYR A 1 94 ? 0.061 -12.340 2.483 1.00 95.06 94 TYR A O 1
ATOM 783 N N . PHE A 1 95 ? 2.033 -11.513 3.133 1.00 95.50 95 PHE A N 1
ATOM 784 C CA . PHE A 1 95 ? 1.824 -11.820 4.539 1.00 95.50 95 PHE A CA 1
ATOM 785 C C . PHE A 1 95 ? 0.729 -10.949 5.169 1.00 95.50 95 PHE A C 1
ATOM 787 O O . PHE A 1 95 ? -0.088 -11.483 5.908 1.00 95.50 95 PHE A O 1
ATOM 794 N N . LEU A 1 96 ? 0.707 -9.644 4.887 1.00 96.31 96 LEU A N 1
ATOM 795 C CA . LEU A 1 96 ? -0.212 -8.691 5.511 1.00 96.31 96 LEU A CA 1
ATOM 796 C C . LEU A 1 96 ? -1.644 -8.780 4.970 1.00 96.31 96 LEU A C 1
ATOM 798 O O . LEU A 1 96 ? -2.570 -8.776 5.769 1.00 96.31 96 LEU A O 1
ATOM 802 N N . TYR A 1 97 ? -1.854 -8.887 3.652 1.00 94.56 97 TYR A N 1
ATOM 803 C CA . TYR A 1 97 ? -3.218 -8.893 3.095 1.00 94.56 97 TYR A CA 1
ATOM 804 C C . TYR A 1 97 ? -4.002 -10.163 3.466 1.00 94.56 97 TYR A C 1
ATOM 806 O O . TYR A 1 97 ? -5.227 -10.158 3.474 1.00 94.56 97 TYR A O 1
ATOM 814 N N . ASN A 1 98 ? -3.306 -11.253 3.807 1.00 93.88 98 ASN A N 1
ATOM 815 C CA . ASN A 1 98 ? -3.918 -12.502 4.268 1.00 93.88 98 ASN A CA 1
ATOM 816 C C . ASN A 1 98 ? -4.177 -12.530 5.791 1.00 93.88 98 ASN A C 1
ATOM 818 O O . ASN A 1 98 ? -4.483 -13.591 6.338 1.00 93.88 98 ASN A O 1
ATOM 822 N N . ARG A 1 99 ? -3.997 -11.412 6.506 1.00 94.38 99 ARG A N 1
ATOM 823 C CA . ARG A 1 99 ? -4.158 -11.330 7.964 1.00 94.38 99 ARG A CA 1
ATOM 824 C C . ARG A 1 99 ? -5.374 -10.499 8.327 1.00 94.38 99 ARG A C 1
ATOM 826 O O . ARG A 1 99 ? -5.474 -9.350 7.933 1.00 94.38 99 ARG A O 1
ATOM 833 N N . GLU A 1 100 ? -6.220 -11.063 9.180 1.00 95.06 100 GLU A N 1
ATOM 834 C CA . GLU A 1 100 ? -7.323 -10.330 9.813 1.00 95.06 100 GLU A CA 1
ATOM 835 C C . GLU A 1 100 ? -6.835 -9.455 10.977 1.00 95.06 100 GLU A C 1
ATOM 837 O O . GLU A 1 100 ? -7.461 -8.454 11.317 1.00 95.06 100 GLU A O 1
ATOM 842 N N . THR A 1 101 ? -5.710 -9.831 11.599 1.00 96.12 101 THR A N 1
ATOM 843 C CA . THR A 1 101 ? -5.126 -9.121 12.741 1.00 96.12 101 THR A CA 1
ATOM 844 C C . THR A 1 101 ? -3.614 -8.982 12.619 1.00 96.12 101 THR A C 1
ATOM 846 O O . THR A 1 101 ? -2.931 -9.956 12.283 1.00 96.12 101 THR A O 1
ATOM 849 N N . VAL A 1 102 ? -3.087 -7.815 12.984 1.00 95.31 102 VAL A N 1
ATOM 850 C CA . VAL A 1 102 ? -1.648 -7.514 13.056 1.00 95.31 102 VAL A CA 1
ATOM 851 C C . VAL A 1 102 ? -1.389 -6.711 14.327 1.00 95.31 102 VAL A C 1
ATOM 853 O O . VAL A 1 102 ? -2.143 -5.790 14.630 1.00 95.31 102 VAL A O 1
ATOM 856 N N . ALA A 1 103 ? -0.348 -7.066 15.090 1.00 94.06 103 ALA A N 1
ATOM 857 C CA . ALA A 1 103 ? -0.003 -6.385 16.345 1.00 94.06 103 ALA A CA 1
ATOM 858 C C . ALA A 1 103 ? -1.154 -6.346 17.378 1.00 94.06 103 ALA A C 1
ATOM 860 O O . ALA A 1 103 ? -1.226 -5.446 18.207 1.00 94.06 103 ALA A O 1
ATOM 861 N N . GLY A 1 104 ? -2.067 -7.323 17.329 1.00 94.50 104 GLY A N 1
ATOM 862 C CA . GLY A 1 104 ? -3.226 -7.405 18.225 1.00 94.50 104 GLY A CA 1
ATOM 863 C C . GLY A 1 104 ? -4.451 -6.589 17.797 1.00 94.50 104 GLY A C 1
ATOM 864 O O . GLY A 1 104 ? -5.462 -6.649 18.489 1.00 94.50 104 GLY A O 1
ATOM 865 N N . PHE A 1 105 ? -4.404 -5.889 16.660 1.00 96.38 105 PHE A N 1
ATOM 866 C CA . PHE A 1 105 ? -5.518 -5.083 16.153 1.00 96.38 105 PHE A CA 1
ATOM 867 C C . PHE A 1 105 ? -6.135 -5.710 14.901 1.00 96.38 105 PHE A C 1
ATOM 869 O O . PHE A 1 105 ? -5.386 -6.274 14.095 1.00 96.38 105 PHE A O 1
ATOM 876 N N . PRO A 1 106 ? -7.461 -5.581 14.686 1.00 96.56 106 PRO A N 1
ATOM 877 C CA . PRO A 1 106 ? -8.061 -5.796 13.375 1.00 96.56 106 PRO A CA 1
ATOM 878 C C . PRO A 1 106 ? -7.325 -4.961 12.331 1.00 96.56 106 PRO A C 1
ATOM 880 O O . PRO A 1 106 ? -7.052 -3.779 12.562 1.00 96.56 106 PRO A O 1
ATOM 883 N N . TYR A 1 107 ? -6.976 -5.573 11.207 1.00 96.44 107 TYR A N 1
ATOM 884 C CA . TYR A 1 107 ? -6.036 -4.984 10.266 1.00 96.44 107 TYR A CA 1
ATOM 885 C C . TYR A 1 107 ? -6.448 -5.236 8.822 1.00 96.44 107 TYR A C 1
ATOM 887 O O . TYR A 1 107 ? -6.804 -6.354 8.463 1.00 96.44 107 TYR A O 1
ATOM 895 N N . GLU A 1 108 ? -6.322 -4.207 7.989 1.00 96.56 108 GLU A N 1
ATOM 896 C CA . GLU A 1 108 ? -6.438 -4.318 6.537 1.00 96.56 108 GLU A CA 1
ATOM 897 C C . GLU A 1 108 ? -5.369 -3.472 5.849 1.00 96.56 108 GLU A C 1
ATOM 899 O O . GLU A 1 108 ? -4.941 -2.427 6.348 1.00 96.56 108 GLU A O 1
ATOM 904 N N . ILE A 1 109 ? -4.955 -3.924 4.668 1.00 95.69 109 ILE A N 1
ATOM 905 C CA . ILE A 1 109 ? -4.024 -3.203 3.802 1.00 95.69 109 ILE A CA 1
ATOM 906 C C . ILE A 1 109 ? -4.657 -2.927 2.439 1.00 95.69 109 ILE A C 1
ATOM 908 O O . ILE A 1 109 ? -5.235 -3.828 1.834 1.00 95.69 109 ILE A O 1
ATOM 912 N N . TYR A 1 110 ? -4.515 -1.704 1.942 1.00 94.12 110 TYR A N 1
ATOM 913 C CA . TYR A 1 110 ? -4.992 -1.245 0.636 1.00 94.12 110 TYR A CA 1
ATOM 914 C C . TYR A 1 110 ? -3.843 -0.605 -0.142 1.00 94.12 110 TYR A C 1
ATOM 916 O O . TYR A 1 110 ? -2.784 -0.324 0.427 1.00 94.12 110 TYR A O 1
ATOM 924 N N . TYR A 1 111 ? -4.026 -0.390 -1.442 1.00 91.44 111 TYR A N 1
ATOM 925 C CA . TYR A 1 111 ? -2.970 0.118 -2.304 1.00 91.44 111 TYR A CA 1
ATOM 926 C C . TYR A 1 111 ? -3.395 1.253 -3.236 1.00 91.44 111 TYR A C 1
ATOM 928 O O . TYR A 1 111 ? -4.531 1.314 -3.713 1.00 91.44 111 TYR A O 1
ATOM 936 N N . PHE A 1 112 ? -2.398 2.070 -3.574 1.00 86.44 112 PHE A N 1
ATOM 937 C CA . PHE A 1 112 ? -2.302 2.839 -4.810 1.00 86.44 112 PHE A CA 1
ATOM 938 C C . PHE A 1 112 ? -1.173 2.248 -5.664 1.00 86.44 112 PHE A C 1
ATOM 940 O O . PHE A 1 112 ? -0.080 1.970 -5.186 1.00 86.44 112 PHE A O 1
ATOM 947 N N . SER A 1 113 ? -1.422 1.958 -6.936 1.00 78.38 113 SER A N 1
ATOM 948 C CA . SER A 1 113 ? -0.440 1.258 -7.772 1.00 78.38 113 SER A CA 1
ATOM 949 C C . SER A 1 113 ? 0.700 2.176 -8.216 1.00 78.38 113 SER A C 1
ATOM 951 O O . SER A 1 113 ? 1.875 1.822 -8.076 1.00 78.38 113 SER A O 1
ATOM 953 N N . ARG A 1 114 ? 0.335 3.379 -8.675 1.00 69.38 114 ARG A N 1
ATOM 954 C CA . ARG A 1 114 ? 1.221 4.530 -8.862 1.00 69.38 114 ARG A CA 1
ATOM 955 C C . ARG A 1 114 ? 0.791 5.636 -7.902 1.00 69.38 114 ARG A C 1
ATOM 957 O O . ARG A 1 114 ? -0.399 5.747 -7.610 1.00 69.38 114 ARG A O 1
ATOM 964 N N . ASN A 1 115 ? 1.751 6.457 -7.482 1.00 61.06 115 ASN A N 1
ATOM 965 C CA . ASN A 1 115 ? 1.504 7.589 -6.596 1.00 61.06 115 ASN A CA 1
ATOM 966 C C . ASN A 1 115 ? 0.376 8.485 -7.147 1.00 61.06 115 ASN A C 1
ATOM 968 O O . ASN A 1 115 ? 0.365 8.827 -8.336 1.00 61.06 115 ASN A O 1
ATOM 972 N N . MET A 1 116 ? -0.548 8.867 -6.267 1.00 55.25 116 MET A N 1
ATOM 973 C CA . MET A 1 116 ? -1.722 9.699 -6.543 1.00 55.25 116 MET A CA 1
ATOM 974 C C . MET A 1 116 ? -1.346 11.037 -7.211 1.00 55.25 116 MET A C 1
ATOM 976 O O . MET A 1 116 ? -2.080 11.531 -8.063 1.00 55.25 116 MET A O 1
ATOM 980 N N . GLU A 1 117 ? -0.148 11.557 -6.932 1.00 51.84 117 GLU A N 1
ATOM 981 C CA . GLU A 1 117 ? 0.424 12.757 -7.564 1.00 51.84 117 GLU A CA 1
ATOM 982 C C . GLU A 1 117 ? 0.604 12.624 -9.089 1.00 51.84 117 GLU A C 1
ATOM 984 O O . GLU A 1 117 ? 0.294 13.551 -9.837 1.00 51.84 117 GLU A O 1
ATOM 989 N N . HIS A 1 118 ? 1.047 11.460 -9.581 1.00 53.56 118 HIS A N 1
ATOM 990 C CA . HIS A 1 118 ? 1.184 11.212 -11.025 1.00 53.56 118 HIS A CA 1
ATOM 991 C C . HIS A 1 118 ? -0.161 10.955 -11.707 1.00 53.56 118 HIS A C 1
ATOM 993 O O . HIS A 1 118 ? -0.277 11.095 -12.924 1.00 53.56 118 HIS A O 1
ATOM 999 N N . VAL A 1 119 ? -1.164 10.545 -10.932 1.00 49.44 119 VAL A N 1
ATOM 1000 C CA . VAL A 1 119 ? -2.512 10.282 -11.428 1.00 49.44 119 VAL A CA 1
ATOM 1001 C C . VAL A 1 119 ? -3.292 11.585 -11.609 1.00 49.44 119 VAL A C 1
ATOM 1003 O O . VAL A 1 119 ? -3.947 11.754 -12.634 1.00 49.44 119 VAL A O 1
ATOM 1006 N N . LEU A 1 120 ? -3.180 12.509 -10.652 1.00 47.84 120 LEU A N 1
ATOM 1007 C CA . LEU A 1 120 ? -3.972 13.741 -10.616 1.00 47.84 120 LEU A CA 1
ATOM 1008 C C . LEU A 1 120 ? -3.359 14.909 -11.393 1.00 47.84 120 LEU A C 1
ATOM 1010 O O . LEU A 1 120 ? -4.100 15.766 -11.869 1.00 47.84 120 LEU A O 1
ATOM 1014 N N . HIS A 1 121 ? -2.033 14.954 -11.558 1.00 49.56 121 HIS A N 1
ATOM 1015 C CA . HIS A 1 121 ? -1.376 16.102 -12.196 1.00 49.56 121 HIS A CA 1
ATOM 1016 C C . HIS A 1 121 ? -0.844 15.843 -13.605 1.00 49.56 121 HIS A C 1
ATOM 1018 O O . HIS A 1 121 ? -0.331 16.777 -14.216 1.00 49.56 121 HIS A O 1
ATOM 1024 N N . ASP A 1 122 ? -0.951 14.613 -14.120 1.00 47.00 122 ASP A N 1
ATOM 1025 C CA . ASP A 1 122 ? -0.485 14.178 -15.454 1.00 47.00 122 ASP A CA 1
ATO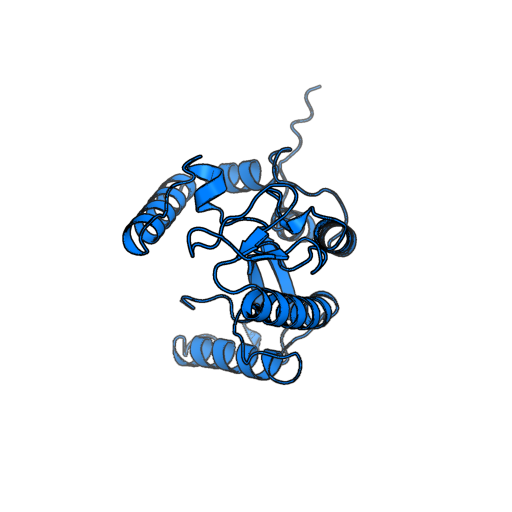M 1026 C C . ASP A 1 122 ? 0.944 14.642 -15.823 1.00 47.00 122 ASP A C 1
ATOM 1028 O O . ASP A 1 122 ? 1.341 14.701 -16.987 1.00 47.00 122 ASP A O 1
ATOM 1032 N N . LYS A 1 123 ? 1.752 14.976 -14.809 1.00 44.88 123 LYS A N 1
ATOM 1033 C CA . LYS A 1 123 ? 3.141 15.399 -14.952 1.00 44.88 123 LYS A CA 1
ATOM 1034 C C . LYS A 1 123 ? 4.043 14.206 -14.671 1.00 44.88 123 LYS A C 1
ATOM 1036 O O . LYS A 1 123 ? 4.087 13.667 -13.566 1.00 44.88 123 LYS A O 1
ATOM 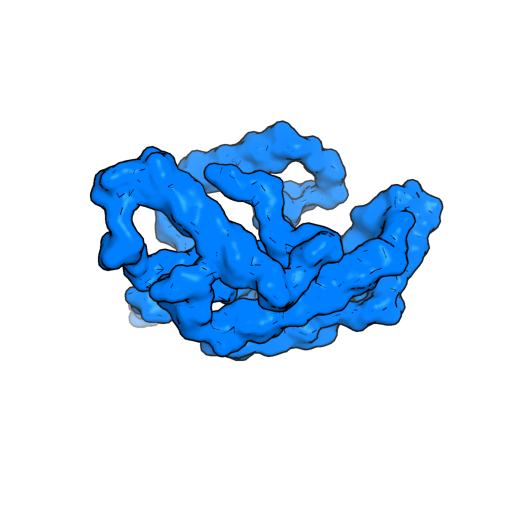1041 N N . ALA A 1 124 ? 4.770 13.804 -15.707 1.00 44.56 124 ALA A N 1
ATOM 1042 C CA . ALA A 1 124 ? 5.823 12.794 -15.660 1.00 44.56 124 ALA A CA 1
ATOM 1043 C C . ALA A 1 124 ? 7.180 13.369 -15.196 1.00 44.56 124 ALA A C 1
ATOM 1045 O O . ALA A 1 124 ? 8.213 12.737 -15.401 1.00 44.56 124 ALA A O 1
ATOM 1046 N N . GLU A 1 125 ? 7.203 14.579 -14.628 1.00 49.50 125 GLU A N 1
ATOM 1047 C CA . GLU A 1 125 ? 8.439 15.228 -14.187 1.00 49.50 125 GLU A CA 1
ATOM 1048 C C . GLU A 1 125 ? 8.828 14.799 -12.764 1.00 49.50 125 GLU A C 1
ATOM 1050 O O . GLU A 1 125 ? 7.974 14.471 -11.938 1.00 49.50 125 GLU A O 1
ATOM 1055 N N . ASP A 1 126 ? 10.139 14.790 -12.500 1.00 55.16 126 ASP A N 1
ATOM 1056 C CA . ASP A 1 126 ? 10.742 14.537 -11.188 1.00 55.16 126 ASP A CA 1
ATOM 1057 C C . ASP A 1 126 ? 10.302 15.643 -10.201 1.00 55.16 126 ASP A C 1
A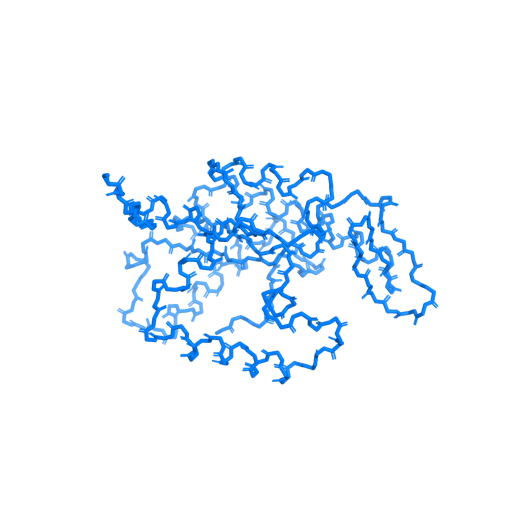TOM 1059 O O . ASP A 1 126 ? 10.989 16.654 -10.058 1.00 55.16 126 ASP A O 1
ATOM 1063 N N . LEU A 1 127 ? 9.152 15.471 -9.540 1.00 61.59 127 LEU A N 1
ATOM 1064 C CA . LEU A 1 127 ? 8.680 16.384 -8.494 1.00 61.59 127 LEU A CA 1
ATOM 1065 C C . LEU A 1 127 ? 9.589 16.290 -7.261 1.00 61.59 127 LEU A C 1
ATOM 1067 O O . LEU A 1 127 ? 9.883 15.194 -6.767 1.00 61.59 127 LEU A O 1
ATOM 1071 N N . THR A 1 128 ? 10.011 17.443 -6.754 1.00 67.62 128 THR A N 1
ATOM 1072 C CA . THR A 1 128 ? 10.710 17.577 -5.470 1.00 67.62 128 THR A CA 1
ATOM 1073 C C . THR A 1 128 ? 9.789 17.237 -4.299 1.00 67.62 128 THR A C 1
ATOM 1075 O O . THR A 1 128 ? 8.573 17.353 -4.418 1.00 67.62 128 THR A O 1
ATOM 1078 N N . ASP A 1 129 ? 10.350 16.845 -3.150 1.00 65.50 129 ASP A N 1
ATOM 1079 C CA . ASP A 1 129 ? 9.551 16.507 -1.959 1.00 65.50 129 ASP A CA 1
ATOM 1080 C C . ASP A 1 129 ? 8.615 17.661 -1.534 1.00 65.50 129 ASP A C 1
ATOM 1082 O O . ASP A 1 129 ? 7.470 17.409 -1.169 1.00 65.50 129 ASP A O 1
ATOM 1086 N N . ASP A 1 130 ? 9.053 18.916 -1.683 1.00 73.75 130 ASP A N 1
ATOM 1087 C CA . ASP A 1 130 ? 8.235 20.103 -1.395 1.00 73.75 130 ASP A CA 1
ATOM 1088 C C . ASP A 1 130 ? 7.071 20.262 -2.392 1.00 73.75 130 ASP A C 1
ATOM 1090 O O . ASP A 1 130 ? 5.960 20.630 -2.017 1.00 73.75 130 ASP A O 1
ATOM 1094 N N . GLU A 1 131 ? 7.295 19.992 -3.683 1.00 73.31 131 GLU A N 1
ATOM 1095 C CA . GLU A 1 131 ? 6.227 20.030 -4.691 1.00 73.31 131 GLU A CA 1
ATOM 1096 C C . GLU A 1 131 ? 5.196 18.933 -4.442 1.00 73.31 131 GLU A C 1
ATOM 1098 O O . GLU A 1 131 ? 4.000 19.185 -4.551 1.00 73.31 131 GLU A O 1
ATOM 1103 N N . LYS A 1 132 ? 5.646 17.739 -4.052 1.00 68.81 132 LYS A N 1
ATOM 1104 C CA . LYS A 1 132 ? 4.767 16.632 -3.667 1.00 68.81 132 LYS A CA 1
ATOM 1105 C C . LYS A 1 132 ? 3.900 16.984 -2.470 1.00 68.81 132 LYS A C 1
ATOM 1107 O O . LYS A 1 132 ? 2.689 16.780 -2.501 1.00 68.81 132 LYS A O 1
ATOM 1112 N N . GLU A 1 133 ? 4.512 17.561 -1.439 1.00 73.31 133 GLU A N 1
ATOM 1113 C CA . GLU A 1 133 ? 3.801 18.004 -0.246 1.00 73.31 133 GLU A CA 1
ATOM 1114 C C . GLU A 1 133 ? 2.753 19.075 -0.588 1.00 73.31 133 GLU A C 1
ATOM 1116 O O . GLU A 1 133 ? 1.607 18.961 -0.158 1.00 73.31 133 GLU A O 1
ATOM 1121 N N . ASN A 1 134 ? 3.093 20.052 -1.436 1.00 76.62 134 ASN A N 1
ATOM 1122 C CA . ASN A 1 134 ? 2.138 21.064 -1.896 1.00 76.62 134 ASN A CA 1
ATOM 1123 C C . ASN A 1 134 ? 0.969 20.457 -2.686 1.00 76.62 134 ASN A C 1
ATOM 1125 O O . ASN A 1 134 ? -0.175 20.815 -2.433 1.00 76.62 134 ASN A O 1
ATOM 1129 N N . LEU A 1 135 ? 1.223 19.505 -3.589 1.00 72.50 135 LEU A N 1
ATOM 1130 C CA . LEU A 1 135 ? 0.148 18.833 -4.330 1.00 72.50 135 LEU A CA 1
ATOM 1131 C C . LEU A 1 135 ? -0.753 18.016 -3.397 1.00 72.50 135 LEU A C 1
ATOM 1133 O O . LEU A 1 135 ? -1.972 18.020 -3.555 1.00 72.50 135 LEU A O 1
ATOM 1137 N N . ALA A 1 136 ? -0.178 17.346 -2.395 1.00 73.00 136 ALA A N 1
ATOM 1138 C CA . ALA A 1 136 ? -0.952 16.641 -1.380 1.00 73.00 136 ALA A CA 1
ATOM 1139 C C . ALA A 1 136 ? -1.834 17.602 -0.562 1.00 73.00 136 ALA A C 1
ATOM 1141 O O . ALA A 1 136 ? -2.984 17.265 -0.273 1.00 73.00 136 ALA A O 1
ATOM 1142 N N . PHE A 1 137 ? -1.329 18.796 -0.229 1.00 77.50 137 PHE A N 1
ATOM 1143 C CA . PHE A 1 137 ? -2.122 19.849 0.409 1.00 77.50 137 PHE A CA 1
ATOM 1144 C C . PHE A 1 137 ? -3.240 20.361 -0.502 1.00 77.50 137 PHE A C 1
ATOM 1146 O O . PHE A 1 137 ? -4.380 20.416 -0.054 1.00 77.50 137 PHE A O 1
ATOM 1153 N N . ASP A 1 138 ? -2.958 20.643 -1.774 1.00 79.19 138 ASP A N 1
ATOM 1154 C CA . ASP A 1 138 ? -3.964 21.105 -2.738 1.00 79.19 138 ASP A CA 1
ATOM 1155 C C . ASP A 1 138 ? -5.100 20.079 -2.906 1.00 79.19 138 ASP A C 1
ATOM 1157 O O . ASP A 1 138 ? -6.277 20.439 -2.956 1.00 79.19 138 ASP A O 1
ATOM 1161 N N . ILE A 1 139 ? -4.762 18.784 -2.943 1.00 73.81 139 ILE A N 1
ATOM 1162 C CA . ILE A 1 139 ? -5.738 17.686 -2.986 1.00 73.81 139 ILE A CA 1
ATOM 1163 C C . ILE A 1 139 ? -6.566 17.651 -1.699 1.00 73.81 139 ILE A C 1
ATOM 1165 O O . ILE A 1 139 ? -7.792 17.533 -1.756 1.00 73.81 139 ILE A O 1
ATOM 1169 N N . ALA A 1 140 ? -5.916 17.740 -0.536 1.00 79.56 140 ALA A N 1
ATOM 1170 C CA . ALA A 1 140 ? -6.614 17.750 0.742 1.00 79.56 140 ALA A CA 1
ATOM 1171 C C . ALA A 1 140 ? -7.589 18.932 0.821 1.00 79.56 140 ALA A C 1
ATOM 1173 O O . ALA A 1 140 ? -8.754 18.730 1.157 1.00 79.56 140 ALA A O 1
ATOM 1174 N N . ASP A 1 141 ? -7.158 20.131 0.433 1.00 81.44 141 ASP A N 1
ATOM 1175 C CA . ASP A 1 141 ? -7.993 21.331 0.402 1.00 81.44 141 ASP A CA 1
ATOM 1176 C C . ASP A 1 141 ? -9.160 21.182 -0.587 1.00 81.44 141 ASP A C 1
ATOM 1178 O O . ASP A 1 141 ? -10.299 21.511 -0.250 1.00 81.44 141 ASP A O 1
ATOM 1182 N N . 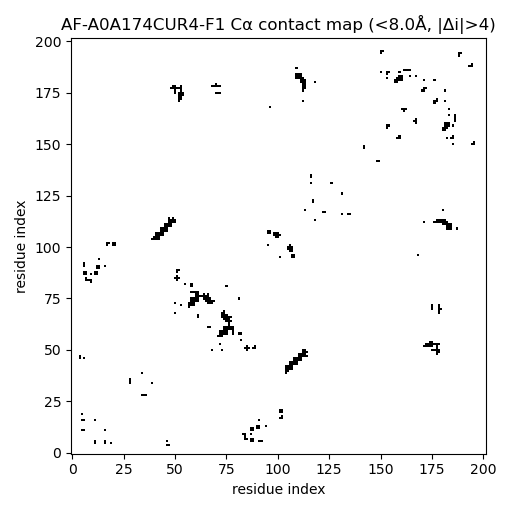GLN A 1 142 ? -8.923 20.612 -1.776 1.00 80.38 142 GLN A N 1
ATOM 1183 C CA . GLN A 1 142 ? -9.966 20.381 -2.782 1.00 80.38 142 GLN A CA 1
ATOM 1184 C C . GLN A 1 142 ? -11.102 19.489 -2.260 1.00 80.38 142 GLN A C 1
ATOM 1186 O O . GLN A 1 142 ? -12.272 19.744 -2.561 1.00 80.38 142 GLN A O 1
ATOM 1191 N N . TYR A 1 143 ? -10.768 18.436 -1.510 1.00 80.56 143 TYR A N 1
ATOM 1192 C CA . TYR A 1 143 ? -11.741 17.445 -1.044 1.00 80.56 143 TYR A CA 1
ATOM 1193 C C . TYR A 1 143 ? -12.202 17.648 0.406 1.00 80.56 143 TYR A C 1
ATOM 1195 O O . TYR A 1 143 ? -13.149 16.979 0.818 1.00 80.56 143 TYR A O 1
ATOM 1203 N N . THR A 1 144 ? -11.606 18.577 1.167 1.00 81.50 144 THR A N 1
ATOM 1204 C CA . THR A 1 144 ? -11.952 18.839 2.582 1.00 81.50 144 THR A CA 1
ATOM 1205 C C . THR A 1 144 ? -13.444 19.116 2.766 1.00 81.50 144 THR A C 1
ATOM 1207 O O . THR A 1 144 ? -14.073 18.537 3.651 1.00 81.50 144 THR A O 1
ATOM 1210 N N . ASP A 1 145 ? -14.022 19.945 1.895 1.00 81.81 145 ASP A N 1
ATOM 1211 C CA . ASP A 1 145 ? -15.443 20.312 1.941 1.00 81.81 145 ASP A CA 1
ATOM 1212 C C . ASP A 1 145 ? -16.326 19.451 1.016 1.00 81.81 145 ASP A C 1
ATOM 1214 O O . ASP A 1 145 ? -17.529 19.691 0.914 1.00 81.81 145 ASP A O 1
ATOM 1218 N N . GLN A 1 146 ? -15.740 18.495 0.282 1.00 83.75 146 GLN A N 1
ATOM 1219 C CA . GLN A 1 146 ? -16.420 17.692 -0.749 1.00 83.75 146 GLN A CA 1
ATOM 1220 C C . GLN A 1 146 ? -15.967 16.217 -0.706 1.00 83.75 146 GLN A C 1
ATOM 1222 O O . GLN A 1 146 ? -15.450 15.700 -1.705 1.00 83.75 146 GLN A O 1
ATOM 1227 N N . PRO A 1 147 ? -16.140 15.518 0.435 1.00 80.19 147 PRO A N 1
ATOM 1228 C CA . PRO A 1 147 ? -15.704 14.130 0.598 1.00 80.19 147 PRO A CA 1
ATOM 1229 C C . PRO A 1 147 ? -16.394 13.164 -0.378 1.00 80.19 147 PRO A C 1
ATOM 1231 O O . PRO A 1 147 ? -15.813 12.143 -0.745 1.00 80.19 147 PRO A O 1
ATOM 1234 N N . GLU A 1 148 ? -17.596 13.488 -0.861 1.00 83.56 148 GLU A N 1
ATOM 1235 C CA . GLU A 1 148 ? -18.306 12.696 -1.870 1.00 83.56 148 GLU A CA 1
ATOM 1236 C C . GLU A 1 148 ? -17.557 12.684 -3.204 1.00 83.56 148 GLU A C 1
ATOM 1238 O O . GLU A 1 148 ? -17.473 11.644 -3.849 1.00 83.56 148 GLU A O 1
ATOM 1243 N N . LYS A 1 149 ? -16.926 13.799 -3.590 1.00 82.38 149 LYS A N 1
ATOM 1244 C CA . LYS A 1 149 ? -16.111 13.848 -4.812 1.00 82.38 149 LYS A CA 1
ATOM 1245 C C . LYS A 1 149 ? -14.832 13.035 -4.695 1.00 82.38 149 LYS A C 1
ATOM 1247 O O . LYS A 1 149 ? -14.342 12.517 -5.693 1.00 82.38 149 LYS A O 1
ATOM 1252 N N . PHE A 1 150 ? -14.286 12.918 -3.485 1.00 82.12 150 PHE A N 1
ATOM 1253 C CA . PHE A 1 150 ? -13.159 12.024 -3.248 1.00 82.12 150 PHE A CA 1
ATOM 1254 C C . PHE A 1 150 ? -13.587 10.565 -3.414 1.00 82.12 150 PHE A C 1
ATOM 1256 O O . PHE A 1 150 ? -12.881 9.791 -4.054 1.00 82.12 150 PHE A O 1
ATOM 1263 N N . LEU A 1 151 ? -14.770 10.204 -2.903 1.00 83.31 151 LEU A N 1
ATOM 1264 C CA . LEU A 1 151 ? -15.362 8.894 -3.162 1.00 83.31 151 LEU A CA 1
ATOM 1265 C C . LEU A 1 151 ? -15.566 8.674 -4.665 1.00 83.31 151 LEU A C 1
ATOM 1267 O O . LEU A 1 151 ? -15.068 7.677 -5.170 1.00 83.31 151 LEU A O 1
ATOM 1271 N N . GLU A 1 152 ? -16.200 9.602 -5.389 1.00 84.69 152 GLU A N 1
ATOM 1272 C CA . GLU A 1 152 ? -16.371 9.523 -6.853 1.00 84.69 152 GLU A CA 1
ATOM 1273 C C . GLU A 1 152 ? -15.048 9.265 -7.579 1.00 84.69 152 GLU A C 1
ATOM 1275 O O . GLU A 1 152 ? -14.970 8.379 -8.427 1.00 84.69 152 GLU A O 1
ATOM 1280 N N . TYR A 1 153 ? -13.989 9.975 -7.191 1.00 80.88 153 TYR A N 1
ATOM 1281 C CA . TYR A 1 153 ? -12.655 9.794 -7.752 1.00 80.88 153 TYR A CA 1
ATOM 1282 C C . TYR A 1 153 ? -12.083 8.384 -7.511 1.00 80.88 153 TYR A C 1
ATOM 1284 O O . TYR A 1 153 ? -11.450 7.816 -8.400 1.00 80.88 153 TYR A O 1
ATOM 1292 N N . LEU A 1 154 ? -12.331 7.777 -6.345 1.00 82.06 154 LEU A N 1
ATOM 1293 C CA . LEU A 1 154 ? -11.912 6.395 -6.061 1.00 82.06 154 LEU A CA 1
ATOM 1294 C C . LEU A 1 154 ? -12.666 5.342 -6.894 1.00 82.06 154 LEU A C 1
ATOM 1296 O O . LEU A 1 154 ? -12.192 4.207 -6.996 1.00 82.06 154 LEU A O 1
ATOM 1300 N N . TYR A 1 155 ? -13.820 5.703 -7.463 1.00 82.19 155 TYR A N 1
ATOM 1301 C CA . TYR A 1 155 ? -14.645 4.850 -8.326 1.00 82.19 155 TYR A CA 1
ATOM 1302 C C . TYR A 1 155 ? -14.460 5.128 -9.824 1.00 82.19 155 TYR A C 1
ATOM 1304 O O . TYR A 1 155 ? -15.156 4.521 -10.633 1.00 82.19 155 TYR A O 1
ATOM 1312 N N . ASP A 1 156 ? -13.548 6.017 -10.219 1.00 81.69 156 ASP A N 1
ATOM 1313 C CA . ASP A 1 156 ? -13.283 6.276 -11.635 1.00 81.69 156 ASP A CA 1
ATOM 1314 C C . ASP A 1 156 ? -12.766 5.006 -12.339 1.00 81.69 156 ASP A C 1
ATOM 1316 O O . ASP A 1 156 ? -11.837 4.340 -11.865 1.00 81.69 156 ASP A O 1
ATOM 1320 N N . ASP A 1 157 ? -13.378 4.669 -13.480 1.00 67.50 157 ASP A N 1
ATOM 1321 C CA . ASP A 1 157 ? -13.128 3.436 -14.243 1.00 67.50 157 ASP A CA 1
ATOM 1322 C C . ASP A 1 157 ? -11.662 3.286 -14.697 1.00 67.50 157 ASP A C 1
ATOM 1324 O O . ASP A 1 157 ? -11.209 2.183 -15.013 1.00 67.50 157 ASP A O 1
ATOM 1328 N N . GLY A 1 158 ? -10.900 4.384 -14.741 1.00 73.56 158 GLY A N 1
ATOM 1329 C CA . GLY A 1 158 ? -9.475 4.385 -15.051 1.00 73.56 158 GLY A CA 1
ATOM 1330 C C . GLY A 1 158 ? -8.582 3.897 -13.908 1.00 73.56 158 GLY A C 1
ATOM 1331 O O . GLY A 1 158 ? -7.418 3.589 -14.167 1.00 73.56 158 GLY A O 1
ATOM 1332 N N . PHE A 1 159 ? -9.101 3.812 -12.675 1.00 76.94 159 PHE A N 1
ATOM 1333 C CA . PHE A 1 159 ? -8.335 3.508 -11.456 1.00 76.94 159 PHE A CA 1
ATOM 1334 C C . PHE A 1 159 ? -8.960 2.427 -10.579 1.00 76.94 159 PHE A C 1
ATOM 1336 O O . PHE A 1 159 ? -8.238 1.694 -9.895 1.00 76.94 159 PHE A O 1
ATOM 1343 N N . HIS A 1 160 ? -10.283 2.344 -10.556 1.00 83.88 160 HIS A N 1
ATOM 1344 C CA . HIS A 1 160 ? -11.014 1.442 -9.688 1.00 83.88 160 HIS A CA 1
ATOM 1345 C C . HIS A 1 160 ? -10.867 -0.015 -10.141 1.00 83.88 160 HIS A C 1
ATOM 1347 O O . HIS A 1 160 ? -11.012 -0.346 -11.318 1.00 83.88 160 HIS A O 1
ATOM 1353 N N . VAL A 1 161 ? -10.596 -0.910 -9.189 1.00 84.75 161 VAL A N 1
ATOM 1354 C CA . VAL A 1 161 ? -10.592 -2.356 -9.428 1.00 84.75 161 VAL A CA 1
ATOM 1355 C C . VAL A 1 161 ? -11.821 -2.965 -8.768 1.00 84.75 161 VAL A C 1
ATOM 1357 O O . VAL A 1 161 ? -11.877 -3.075 -7.546 1.00 84.75 161 VAL A O 1
ATOM 1360 N N . CYS A 1 162 ? -12.787 -3.389 -9.583 1.00 84.56 162 CYS A N 1
ATOM 1361 C CA . CYS A 1 162 ? -13.994 -4.055 -9.104 1.00 84.56 162 CYS A CA 1
ATOM 1362 C C . CYS A 1 162 ? -13.681 -5.452 -8.548 1.00 84.56 162 CYS A C 1
ATOM 1364 O O . CYS A 1 162 ? -12.912 -6.210 -9.145 1.00 84.56 162 CYS A O 1
ATOM 1366 N N . GLY A 1 163 ? -14.369 -5.845 -7.477 1.00 89.19 163 GLY A N 1
ATOM 1367 C CA . GLY A 1 163 ? -14.333 -7.207 -6.945 1.00 89.19 163 GLY A CA 1
ATOM 1368 C C . GLY A 1 163 ? -14.249 -7.236 -5.427 1.00 89.19 163 GLY A C 1
ATOM 1369 O O . GLY A 1 163 ? -14.346 -6.216 -4.753 1.00 89.19 163 GLY A O 1
ATOM 1370 N N . THR A 1 164 ? -14.070 -8.426 -4.863 1.00 93.31 164 THR A N 1
ATOM 1371 C CA . THR A 1 164 ? -13.804 -8.549 -3.429 1.00 93.31 164 THR A CA 1
ATOM 1372 C C . THR A 1 164 ? -12.413 -8.015 -3.085 1.00 93.31 164 THR A C 1
ATOM 1374 O O . THR A 1 164 ? -11.528 -7.925 -3.937 1.00 93.31 164 THR A O 1
ATOM 1377 N N . TYR A 1 165 ? -12.171 -7.745 -1.800 1.00 94.50 165 TYR A N 1
ATOM 1378 C CA . TYR A 1 165 ? -10.838 -7.398 -1.291 1.00 94.50 165 TYR A CA 1
ATOM 1379 C C . TYR A 1 165 ? -9.747 -8.337 -1.817 1.00 94.50 165 TYR A C 1
ATOM 1381 O O . TYR A 1 165 ? -8.699 -7.888 -2.279 1.00 94.50 165 TYR A O 1
ATOM 1389 N N . LYS A 1 166 ? -10.032 -9.641 -1.827 1.00 94.62 166 LYS A N 1
ATOM 1390 C CA . LYS A 1 166 ? -9.122 -10.651 -2.354 1.00 94.62 166 LYS A CA 1
ATOM 1391 C C . LYS A 1 166 ? -8.934 -10.530 -3.869 1.00 94.62 166 LYS A C 1
ATOM 1393 O O . LYS A 1 166 ? -7.790 -10.553 -4.312 1.00 94.62 166 LYS A O 1
ATOM 1398 N N . ASP A 1 167 ? -10.013 -10.359 -4.633 1.00 95.31 167 ASP A N 1
ATOM 1399 C CA . ASP A 1 167 ? -9.943 -10.241 -6.098 1.00 95.31 167 ASP A CA 1
ATOM 1400 C C . ASP A 1 167 ? -9.080 -9.043 -6.519 1.00 95.31 167 ASP A C 1
ATOM 1402 O O . ASP A 1 167 ? -8.253 -9.164 -7.420 1.00 95.31 167 ASP A O 1
ATOM 1406 N N . THR A 1 168 ? -9.202 -7.904 -5.825 1.00 95.19 168 THR A N 1
ATOM 1407 C CA . THR A 1 168 ? -8.395 -6.708 -6.135 1.00 95.19 168 THR A CA 1
ATOM 1408 C C . THR A 1 168 ? -6.903 -6.913 -5.871 1.00 95.19 168 THR A C 1
ATOM 1410 O O . THR A 1 168 ? -6.061 -6.466 -6.653 1.00 95.19 168 THR A O 1
ATOM 1413 N N . TRP A 1 169 ? -6.552 -7.645 -4.809 1.00 96.12 169 TRP A N 1
ATOM 1414 C CA . TRP A 1 169 ? -5.166 -8.020 -4.541 1.00 96.12 169 TRP A CA 1
ATOM 1415 C C . TRP A 1 169 ? -4.639 -9.026 -5.564 1.00 96.12 169 TRP A C 1
ATOM 1417 O O . TRP A 1 169 ? -3.536 -8.849 -6.070 1.00 96.12 169 TRP A O 1
ATOM 1427 N N . GLU A 1 170 ? -5.410 -10.055 -5.912 1.00 95.12 170 GLU A N 1
ATOM 1428 C CA . GLU A 1 170 ? -5.009 -11.017 -6.946 1.00 95.12 170 GLU A CA 1
ATOM 1429 C C . GLU A 1 170 ? -4.806 -10.326 -8.301 1.00 95.12 170 GLU A C 1
ATOM 1431 O O . GLU A 1 170 ? -3.809 -10.587 -8.973 1.00 95.12 170 GLU A O 1
ATOM 1436 N N . PHE A 1 171 ? -5.674 -9.372 -8.646 1.00 94.88 171 PHE A N 1
ATOM 1437 C CA . PHE A 1 171 ? -5.552 -8.555 -9.847 1.00 94.88 171 PHE A CA 1
ATOM 1438 C C . PHE A 1 171 ? -4.247 -7.752 -9.878 1.00 94.88 171 PHE A C 1
ATOM 1440 O O . PHE A 1 171 ? -3.487 -7.868 -10.839 1.00 94.88 171 PHE A O 1
ATOM 1447 N N . ILE A 1 172 ? -3.937 -6.964 -8.838 1.00 93.81 172 ILE A N 1
ATOM 1448 C CA . ILE A 1 172 ? -2.744 -6.098 -8.864 1.00 93.81 172 ILE A CA 1
ATOM 1449 C C . ILE A 1 172 ? -1.428 -6.886 -8.823 1.00 93.81 172 ILE A C 1
ATOM 1451 O O . ILE A 1 172 ? -0.390 -6.403 -9.289 1.00 93.81 172 ILE A O 1
ATOM 1455 N N . MET A 1 173 ? -1.470 -8.097 -8.258 1.00 94.31 173 MET A N 1
ATOM 1456 C CA . MET A 1 173 ? -0.333 -9.012 -8.204 1.00 94.31 173 MET A CA 1
ATOM 1457 C C . MET A 1 173 ? -0.107 -9.774 -9.515 1.00 94.31 173 MET A C 1
ATOM 1459 O O . MET A 1 173 ? 0.967 -10.358 -9.681 1.00 94.31 173 MET A O 1
ATOM 1463 N N . ASP A 1 174 ? -1.078 -9.764 -10.431 1.00 92.50 174 ASP A N 1
ATOM 1464 C CA . ASP A 1 174 ? -0.988 -10.443 -11.718 1.00 92.50 174 ASP A CA 1
ATOM 1465 C C . ASP A 1 174 ? -0.308 -9.582 -12.797 1.00 92.50 174 ASP A C 1
ATOM 1467 O O . ASP A 1 174 ? -0.486 -8.364 -12.893 1.00 92.50 174 ASP A O 1
ATOM 1471 N N . GLY A 1 175 ? 0.499 -10.243 -13.629 1.00 89.00 175 GLY A N 1
ATOM 1472 C CA . GLY A 1 175 ? 1.165 -9.642 -14.783 1.00 89.00 175 GLY A CA 1
ATOM 1473 C C . GLY A 1 175 ? 1.934 -8.346 -14.485 1.00 89.00 175 GLY A C 1
ATOM 1474 O O . GLY A 1 175 ? 2.898 -8.317 -13.714 1.00 89.00 175 GLY A O 1
ATOM 1475 N N . ASN A 1 176 ? 1.547 -7.278 -15.183 1.00 87.19 176 ASN A N 1
ATOM 1476 C CA . ASN A 1 176 ? 2.118 -5.936 -15.079 1.00 87.19 176 ASN A CA 1
ATOM 1477 C C . ASN A 1 176 ? 1.130 -4.912 -14.498 1.00 87.19 176 ASN A C 1
ATOM 1479 O O . ASN A 1 176 ? 1.398 -3.716 -14.587 1.00 87.19 176 ASN A O 1
ATOM 1483 N N . HIS A 1 177 ? 0.020 -5.337 -13.881 1.00 89.88 177 HIS A N 1
ATOM 1484 C CA . HIS A 1 177 ? -0.998 -4.403 -13.384 1.00 89.88 177 HIS A CA 1
ATOM 1485 C C . HIS A 1 177 ? -0.443 -3.422 -12.342 1.00 89.88 177 HIS A C 1
ATOM 1487 O O . HIS A 1 177 ? -0.831 -2.259 -12.342 1.00 89.88 177 HIS A O 1
ATOM 1493 N N . S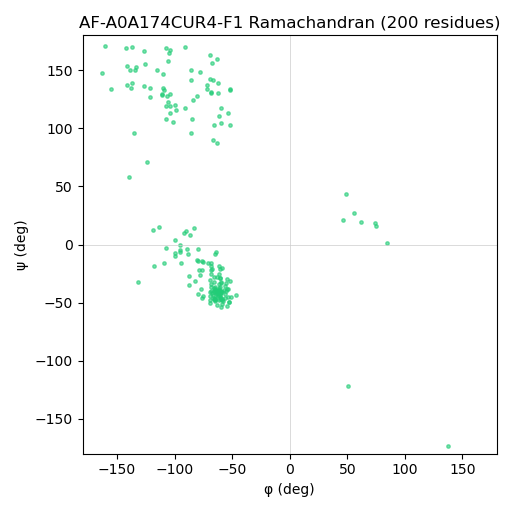ER A 1 178 ? 0.542 -3.836 -11.536 1.00 87.88 178 SER A N 1
ATOM 1494 C CA . SER A 1 178 ? 1.265 -2.943 -10.607 1.00 87.88 178 SER A CA 1
ATOM 1495 C C . SER A 1 178 ? 2.087 -1.820 -11.270 1.00 87.88 178 SER A C 1
ATOM 1497 O O . SER A 1 178 ? 2.647 -0.978 -10.571 1.00 87.88 178 SER A O 1
ATOM 1499 N N . LEU A 1 179 ? 2.196 -1.796 -12.606 1.00 85.69 179 LEU A N 1
ATOM 1500 C CA . LEU A 1 179 ? 2.733 -0.658 -13.365 1.00 85.69 179 LEU A CA 1
ATOM 1501 C C . LEU A 1 179 ? 1.641 0.286 -13.846 1.00 85.69 179 LEU A C 1
ATOM 1503 O O . LEU A 1 179 ? 1.961 1.405 -14.224 1.00 85.69 179 LEU A O 1
ATOM 1507 N N . ASN A 1 180 ? 0.380 -0.129 -13.848 1.00 84.06 180 ASN A N 1
ATOM 1508 C CA . ASN A 1 180 ? -0.736 0.691 -14.303 1.00 84.06 180 ASN A CA 1
ATOM 1509 C C . ASN A 1 180 ? -1.330 1.491 -13.139 1.00 84.06 180 ASN A C 1
ATOM 1511 O O . ASN A 1 180 ? -0.972 1.296 -11.976 1.00 84.06 180 ASN A O 1
ATOM 1515 N N . ARG A 1 181 ? -2.217 2.435 -13.451 1.00 82.38 181 ARG A N 1
ATOM 1516 C CA . ARG A 1 181 ? -2.848 3.301 -12.453 1.00 82.38 181 ARG A CA 1
ATOM 1517 C C . ARG A 1 181 ? -4.078 2.576 -11.888 1.00 82.38 181 ARG A C 1
ATOM 1519 O O . ARG A 1 181 ? -5.126 2.604 -12.501 1.00 82.38 181 ARG A O 1
ATOM 1526 N N . TYR A 1 182 ? -3.932 1.902 -10.750 1.00 88.38 182 TYR A N 1
ATOM 1527 C CA . TYR A 1 182 ? -5.026 1.196 -10.069 1.00 88.38 182 TYR A CA 1
ATOM 1528 C C . TYR A 1 182 ? -5.031 1.482 -8.569 1.00 88.38 182 TYR A C 1
ATOM 1530 O O . TYR A 1 182 ? -3.966 1.665 -7.978 1.00 88.38 182 TYR A O 1
ATOM 1538 N N . CYS A 1 183 ? -6.200 1.449 -7.937 1.00 88.75 183 CYS A N 1
ATOM 1539 C CA . CYS A 1 183 ? -6.355 1.492 -6.486 1.00 88.75 183 CYS A CA 1
ATOM 1540 C C . CYS A 1 183 ? -7.485 0.557 -6.037 1.00 88.75 183 CYS A C 1
ATOM 1542 O O . CYS A 1 183 ? -8.416 0.287 -6.795 1.00 88.75 183 CYS A O 1
ATOM 1544 N N . ASN A 1 184 ? -7.409 0.061 -4.801 1.00 92.88 184 ASN A N 1
ATOM 1545 C CA . ASN A 1 184 ? -8.492 -0.729 -4.202 1.00 92.88 184 ASN A CA 1
ATOM 1546 C C . ASN A 1 184 ? -9.089 -0.087 -2.945 1.00 92.88 184 ASN A C 1
ATOM 1548 O O . ASN A 1 184 ? -9.845 -0.732 -2.226 1.00 92.88 184 ASN A O 1
ATOM 1552 N N . VAL A 1 185 ? -8.780 1.185 -2.678 1.00 90.56 185 VAL A N 1
ATOM 1553 C CA . VAL A 1 185 ? -9.294 1.905 -1.501 1.00 90.56 185 VAL A CA 1
ATOM 1554 C C . VAL A 1 185 ? -10.820 2.037 -1.544 1.00 90.56 185 VAL A C 1
ATOM 1556 O O . VAL A 1 185 ? -11.454 2.035 -0.497 1.00 90.56 185 VAL A O 1
ATOM 1559 N N . ALA A 1 186 ? -11.440 2.059 -2.727 1.00 88.69 186 ALA A N 1
ATOM 1560 C CA . ALA A 1 186 ? -12.898 2.009 -2.856 1.00 88.69 186 ALA A CA 1
ATOM 1561 C C . ALA A 1 186 ? -13.521 0.793 -2.138 1.00 88.69 186 ALA A C 1
ATOM 1563 O O . ALA A 1 186 ? -14.533 0.942 -1.459 1.00 88.69 186 ALA A O 1
ATOM 1564 N N . VAL A 1 187 ? -12.860 -0.373 -2.178 1.00 90.88 187 VAL A N 1
ATOM 1565 C CA . VAL A 1 187 ? -13.333 -1.608 -1.524 1.00 90.88 187 VAL A CA 1
ATOM 1566 C C . VAL A 1 187 ? -13.491 -1.429 -0.013 1.00 90.88 187 VAL A C 1
ATOM 1568 O O . VAL A 1 187 ? -14.401 -2.003 0.583 1.00 90.88 187 VAL A O 1
ATOM 1571 N N . PHE A 1 188 ? -12.644 -0.612 0.623 1.00 90.62 188 PHE A N 1
ATOM 1572 C CA . PHE A 1 188 ? -12.787 -0.284 2.044 1.00 90.62 188 PHE A CA 1
ATOM 1573 C C . PHE A 1 188 ? -14.146 0.364 2.331 1.00 90.62 188 PHE A C 1
ATOM 1575 O O . PHE A 1 188 ? -14.845 -0.027 3.265 1.00 90.62 188 PHE A O 1
ATOM 1582 N N . PHE A 1 189 ? -14.541 1.337 1.510 1.00 87.88 189 PHE A N 1
ATOM 1583 C CA . PHE A 1 189 ? -15.811 2.036 1.670 1.00 87.88 189 PHE A CA 1
ATOM 1584 C C . PHE A 1 189 ? -16.998 1.125 1.350 1.00 87.88 189 PHE A C 1
ATOM 1586 O O . PHE A 1 189 ? -17.954 1.087 2.126 1.00 87.88 189 PHE A O 1
ATOM 1593 N N . GLU A 1 190 ? -16.902 0.303 0.301 1.00 88.12 190 GLU A N 1
ATOM 1594 C CA . GLU A 1 190 ? -17.923 -0.699 -0.028 1.00 88.12 190 GLU A CA 1
ATOM 1595 C C . GLU A 1 190 ? -18.184 -1.659 1.141 1.00 88.12 190 GLU A C 1
ATOM 1597 O O . GLU A 1 190 ? -19.336 -1.945 1.469 1.00 88.12 190 GLU A O 1
ATOM 1602 N N . GLN A 1 191 ? -17.127 -2.113 1.824 1.00 87.25 191 GLN A N 1
ATOM 1603 C CA . GLN A 1 191 ? -17.244 -2.978 3.002 1.00 87.25 191 GLN A CA 1
ATOM 1604 C C . GLN A 1 191 ? -17.911 -2.292 4.197 1.00 87.25 191 GLN A C 1
ATOM 1606 O O . GLN A 1 191 ? -18.553 -2.961 5.009 1.00 87.25 191 GLN A O 1
ATOM 1611 N N . LEU A 1 192 ? -17.788 -0.969 4.304 1.00 86.62 192 LEU A N 1
ATOM 1612 C CA . LEU A 1 192 ? -18.508 -0.167 5.292 1.00 86.62 192 LEU A CA 1
ATOM 1613 C C . LEU A 1 192 ? -19.960 0.127 4.881 1.00 86.62 192 LEU A C 1
ATOM 1615 O O . LEU A 1 192 ? -20.697 0.735 5.655 1.00 86.62 192 LEU A O 1
ATOM 1619 N N . GLY A 1 193 ? -20.385 -0.293 3.685 1.00 84.94 193 GLY A N 1
ATOM 1620 C CA . GLY A 1 193 ? -21.685 0.059 3.113 1.00 84.94 193 GLY A CA 1
ATOM 1621 C C . GLY A 1 193 ? -21.755 1.506 2.617 1.00 84.94 193 GLY A C 1
ATOM 1622 O O . GLY A 1 193 ? -22.849 2.038 2.447 1.00 84.94 193 GLY A O 1
ATOM 1623 N N . ILE A 1 194 ? -20.602 2.144 2.406 1.00 82.12 194 ILE A N 1
ATOM 1624 C CA . ILE A 1 194 ? -20.462 3.507 1.895 1.00 82.12 194 ILE A CA 1
ATOM 1625 C C . ILE A 1 194 ? -20.097 3.397 0.413 1.00 82.12 194 ILE A C 1
ATOM 1627 O O . ILE A 1 194 ? -18.978 3.047 0.052 1.00 82.12 194 ILE A O 1
ATOM 1631 N N . GLY A 1 195 ? -21.047 3.684 -0.464 1.00 73.00 195 GLY A N 1
ATOM 1632 C CA . GLY A 1 195 ? -20.824 3.706 -1.907 1.00 73.00 195 GLY A CA 1
ATOM 1633 C C . GLY A 1 195 ? -21.511 4.907 -2.528 1.00 73.00 195 GLY A C 1
ATOM 1634 O O . GLY A 1 195 ? -22.313 5.574 -1.874 1.00 73.00 195 GLY A O 1
ATOM 1635 N N . LEU A 1 196 ? -21.214 5.169 -3.799 1.00 68.75 196 LEU A N 1
ATOM 1636 C CA . LEU A 1 196 ? -22.016 6.105 -4.576 1.00 68.75 196 LEU A CA 1
ATOM 1637 C C . LEU A 1 196 ? -23.444 5.555 -4.607 1.00 68.75 196 LEU A C 1
ATOM 1639 O O . LEU A 1 196 ? -23.670 4.445 -5.102 1.00 68.75 196 LEU A O 1
ATOM 1643 N N . GLU A 1 197 ? -24.404 6.291 -4.037 1.00 58.59 197 GLU A N 1
ATOM 1644 C CA . GLU A 1 197 ? -25.811 5.991 -4.270 1.00 58.59 197 GLU A CA 1
ATOM 1645 C C . GLU A 1 197 ? -25.986 5.960 -5.784 1.00 58.59 197 GLU A C 1
ATOM 1647 O O . GLU A 1 197 ? -25.810 6.973 -6.460 1.00 58.59 197 GLU A O 1
ATOM 1652 N N . LYS A 1 198 ? -26.290 4.782 -6.341 1.00 46.84 198 LYS A N 1
ATOM 1653 C CA . LYS A 1 198 ? -26.780 4.726 -7.711 1.00 46.84 198 LYS A CA 1
ATOM 1654 C C . LYS A 1 198 ? -28.049 5.557 -7.699 1.00 46.84 198 LYS A C 1
ATOM 1656 O O . LYS A 1 198 ? -29.069 5.100 -7.184 1.00 46.84 198 LYS A O 1
ATOM 1661 N N . SER A 1 199 ? -27.983 6.766 -8.241 1.00 38.75 199 SER A N 1
ATOM 1662 C CA . SER A 1 199 ? -29.159 7.459 -8.727 1.00 38.75 199 SER A CA 1
ATOM 1663 C C . SER A 1 199 ? -29.852 6.471 -9.655 1.00 38.75 199 SER A C 1
ATOM 1665 O O . SER A 1 199 ? -29.394 6.172 -10.756 1.00 38.75 199 SER A O 1
ATOM 1667 N N . ILE A 1 200 ? -30.920 5.861 -9.145 1.00 38.38 200 ILE A N 1
ATOM 1668 C CA . ILE A 1 200 ? -31.863 5.113 -9.955 1.00 38.38 200 ILE A CA 1
ATOM 1669 C C . ILE A 1 200 ? -32.517 6.181 -10.828 1.00 38.38 200 ILE A C 1
ATOM 1671 O O . ILE A 1 200 ? -33.482 6.828 -10.422 1.00 38.38 200 ILE A O 1
ATOM 1675 N N . GLU A 1 201 ? -31.928 6.436 -11.992 1.00 37.38 201 GLU A N 1
ATOM 1676 C CA . GLU A 1 201 ? -32.627 7.104 -13.078 1.00 37.38 201 GLU A CA 1
ATOM 1677 C C . GLU A 1 201 ? -33.735 6.145 -13.529 1.00 37.38 201 GLU A C 1
ATOM 1679 O O . GLU A 1 201 ? -33.477 5.103 -14.133 1.00 37.38 201 GLU A O 1
ATOM 1684 N N . ASN A 1 202 ? -34.961 6.463 -13.104 1.00 34.47 202 ASN A N 1
ATOM 1685 C CA . ASN A 1 202 ? -36.200 5.866 -13.606 1.00 34.47 202 ASN A CA 1
ATOM 1686 C C . ASN A 1 202 ? -36.449 6.260 -15.064 1.00 34.47 202 ASN A C 1
ATOM 1688 O O . ASN A 1 202 ? -36.245 7.453 -15.388 1.00 34.47 202 ASN A O 1
#